Protein AF-A0A7W7NUN7-F1 (afdb_monomer)

Sequence (178 aa):
MAAALAALIATLLLGGVGPALSGPASLLSWELFGLAITGGTGFLAWHLAQLTALPPGAPARAALPATLVPLVLLPQVGAAALLVPAALGFALLPRERFAAPLALIGTLAALGAGPIPHLIAGVTMLGAAWLCRARCPAANDNPSLERSPGFRPRFWPMSASLRYARGIPRDSGSEFGE

Organism: NCBI:txid1268553

Radius of gyration: 23.39 Å; Cα contacts (8 Å, |Δi|>4): 207; chains: 1; bounding box: 62×62×65 Å

Secondary structure (DSSP, 8-state):
-HHHHHHHHHHHHHHTSSSBPPPGGGTS-HHHHHHHHHHHHHHHHHHHHHHHHS----HHHHHHHHHHHHHHHSTT-BGGGGHHHHHHHHHHTTT-TTHHHHHHHHHHHTTS-SHHHHHHHHHHHHHHHHHHSPPPPP------SSS-TT---SS----S----S-------------

Structure (mmCIF, N/CA/C/O backbone):
data_AF-A0A7W7NUN7-F1
#
_entry.id   AF-A0A7W7NUN7-F1
#
loop_
_atom_site.group_PDB
_atom_site.id
_atom_site.type_symbol
_atom_site.label_atom_id
_atom_site.label_alt_id
_atom_site.label_comp_id
_atom_site.label_asym_id
_atom_site.label_entity_id
_atom_site.label_seq_id
_atom_site.pdbx_PDB_ins_code
_atom_site.Cartn_x
_atom_site.Cartn_y
_atom_site.Cartn_z
_atom_site.occupancy
_atom_site.B_iso_or_equiv
_atom_site.auth_seq_id
_atom_site.auth_comp_id
_atom_site.auth_asym_id
_atom_site.auth_atom_id
_atom_site.pdbx_PDB_model_num
ATOM 1 N N . MET A 1 1 ? -8.499 -7.620 10.260 1.00 84.25 1 MET A N 1
ATOM 2 C CA . MET A 1 1 ? -7.704 -8.640 9.540 1.00 84.25 1 MET A CA 1
ATOM 3 C C . MET A 1 1 ? -8.294 -9.020 8.176 1.00 84.25 1 MET A C 1
ATOM 5 O O . MET A 1 1 ? -7.630 -8.786 7.177 1.00 84.25 1 MET A O 1
ATOM 9 N N . ALA A 1 2 ? -9.536 -9.522 8.097 1.00 88.31 2 ALA A N 1
ATOM 10 C CA . ALA A 1 2 ? -10.137 -10.010 6.841 1.00 88.31 2 ALA A CA 1
ATOM 11 C C . ALA A 1 2 ? -10.059 -9.023 5.656 1.00 88.31 2 ALA A C 1
ATOM 13 O O . ALA A 1 2 ? -9.636 -9.410 4.574 1.00 88.31 2 ALA A O 1
ATOM 14 N N . ALA A 1 3 ? -10.373 -7.739 5.871 1.00 88.25 3 ALA A N 1
ATOM 15 C CA . ALA A 1 3 ? -10.283 -6.719 4.819 1.00 88.25 3 ALA A CA 1
ATOM 16 C C . ALA A 1 3 ? -8.854 -6.527 4.273 1.00 88.25 3 ALA A C 1
ATOM 18 O O . ALA A 1 3 ? -8.680 -6.317 3.079 1.00 88.25 3 ALA A O 1
ATOM 19 N N . ALA A 1 4 ? -7.832 -6.630 5.129 1.00 88.38 4 ALA A N 1
ATOM 20 C CA . ALA A 1 4 ? -6.435 -6.504 4.716 1.00 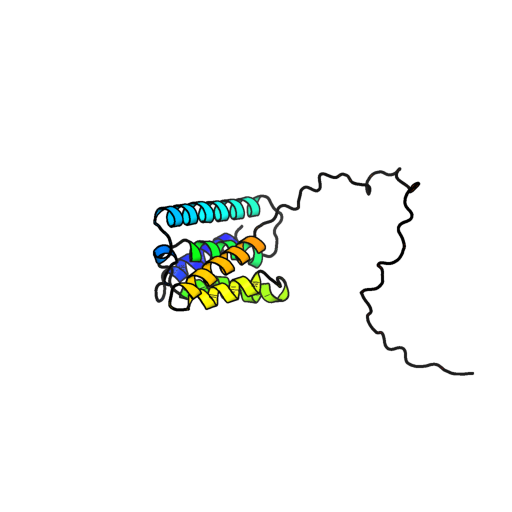88.38 4 ALA A CA 1
ATOM 21 C C . ALA A 1 4 ? -5.973 -7.707 3.891 1.00 88.38 4 ALA A C 1
ATOM 23 O O . ALA A 1 4 ? -5.330 -7.529 2.863 1.00 88.38 4 ALA A O 1
ATOM 24 N N . LEU A 1 5 ? -6.368 -8.917 4.295 1.00 91.12 5 LEU A N 1
ATOM 25 C CA . LEU A 1 5 ? -6.096 -10.132 3.529 1.00 91.12 5 LEU A CA 1
ATOM 26 C C . LEU A 1 5 ? -6.827 -10.129 2.185 1.00 91.12 5 LEU A C 1
ATOM 28 O O . LEU A 1 5 ? -6.214 -10.403 1.161 1.00 91.12 5 LEU A O 1
ATOM 32 N N . ALA A 1 6 ? -8.112 -9.767 2.173 1.00 92.62 6 ALA A N 1
ATOM 33 C CA . ALA A 1 6 ? -8.894 -9.676 0.945 1.00 92.62 6 ALA A CA 1
ATOM 34 C C . ALA A 1 6 ? -8.276 -8.674 -0.038 1.00 92.62 6 ALA A C 1
ATOM 36 O O . ALA A 1 6 ? -8.157 -8.965 -1.225 1.00 92.62 6 ALA A O 1
ATOM 37 N N . ALA A 1 7 ? -7.830 -7.519 0.458 1.00 91.75 7 ALA A N 1
ATOM 38 C CA . ALA A 1 7 ? -7.206 -6.504 -0.375 1.00 91.75 7 ALA A CA 1
ATOM 39 C C . ALA A 1 7 ? -5.813 -6.928 -0.875 1.00 91.75 7 ALA A C 1
ATOM 41 O O . ALA A 1 7 ? -5.499 -6.695 -2.041 1.00 91.75 7 ALA A O 1
ATOM 42 N N . LEU A 1 8 ? -5.012 -7.607 -0.045 1.00 91.12 8 LEU A N 1
ATOM 43 C CA . LEU A 1 8 ? -3.742 -8.211 -0.461 1.00 91.12 8 LEU A CA 1
ATOM 44 C C . LEU A 1 8 ? -3.963 -9.225 -1.591 1.00 91.12 8 LEU A C 1
ATOM 46 O O . LEU A 1 8 ? -3.340 -9.114 -2.642 1.00 91.12 8 LEU A O 1
ATOM 50 N N . ILE A 1 9 ? -4.891 -10.167 -1.403 1.00 92.88 9 ILE A N 1
ATOM 51 C CA . ILE A 1 9 ? -5.228 -11.188 -2.405 1.00 92.88 9 ILE A CA 1
ATOM 52 C C . ILE A 1 9 ? -5.713 -10.526 -3.696 1.00 92.88 9 ILE A C 1
ATOM 54 O O . ILE A 1 9 ? -5.212 -10.852 -4.766 1.00 92.88 9 ILE A O 1
ATOM 58 N N . ALA A 1 10 ? -6.633 -9.562 -3.610 1.00 93.50 10 ALA A N 1
ATOM 59 C CA . ALA A 1 10 ? -7.130 -8.841 -4.779 1.00 93.50 10 ALA A CA 1
ATOM 60 C C . ALA A 1 10 ? -6.001 -8.119 -5.530 1.00 93.50 10 ALA A C 1
ATOM 62 O O . ALA A 1 10 ? -5.952 -8.175 -6.756 1.00 93.50 10 ALA A O 1
ATOM 63 N N . THR A 1 11 ? -5.074 -7.490 -4.803 1.00 92.31 11 THR A N 1
ATOM 64 C CA . THR A 1 11 ? -3.920 -6.794 -5.393 1.00 92.31 11 THR A CA 1
ATOM 65 C C . THR A 1 11 ? -2.994 -7.774 -6.110 1.00 92.31 11 THR A C 1
ATOM 67 O O . THR A 1 11 ? -2.562 -7.492 -7.221 1.00 92.31 11 THR A O 1
ATOM 70 N N . LEU A 1 12 ? -2.725 -8.944 -5.520 1.00 91.00 12 LEU A N 1
ATOM 71 C CA . LEU A 1 12 ? -1.884 -9.976 -6.134 1.00 91.00 12 LEU A CA 1
ATOM 72 C C . LEU A 1 12 ? -2.549 -10.616 -7.360 1.00 91.00 12 LEU A C 1
ATOM 74 O O . LEU A 1 12 ? -1.892 -10.790 -8.382 1.00 91.00 12 LEU A O 1
ATOM 78 N N . LEU A 1 13 ? -3.850 -10.917 -7.286 1.00 93.44 13 LEU A N 1
ATOM 79 C CA . LEU A 1 13 ? -4.609 -11.481 -8.406 1.00 93.44 13 LEU A CA 1
ATOM 80 C C . LEU A 1 13 ? -4.674 -10.508 -9.588 1.00 93.44 13 LEU A C 1
ATOM 82 O O . LEU A 1 13 ? -4.391 -10.892 -10.719 1.00 93.44 13 LEU A O 1
ATOM 86 N N . LEU A 1 14 ? -4.992 -9.236 -9.327 1.00 91.81 14 LEU A N 1
ATOM 87 C CA . LEU A 1 14 ? -4.975 -8.192 -10.356 1.00 91.81 14 LEU A CA 1
ATOM 88 C C . LEU A 1 14 ? -3.555 -7.889 -10.844 1.00 91.81 14 LEU A C 1
ATOM 90 O O . LEU A 1 14 ? -3.373 -7.511 -11.995 1.00 91.81 14 LEU A O 1
ATOM 94 N N . GLY A 1 15 ? -2.548 -8.106 -10.001 1.00 88.81 15 GLY A N 1
ATOM 95 C CA . GLY A 1 15 ? -1.136 -7.992 -10.351 1.00 88.81 15 GLY A CA 1
ATOM 96 C C . GLY A 1 15 ? -0.673 -8.962 -11.430 1.00 88.81 15 GLY A C 1
ATOM 97 O O . GLY A 1 15 ? 0.323 -8.684 -12.087 1.00 88.81 15 GLY A O 1
ATOM 98 N N . GLY A 1 16 ? -1.403 -10.053 -11.665 1.00 88.94 16 GLY A N 1
ATOM 99 C CA . GLY A 1 16 ? -1.156 -10.946 -12.798 1.00 88.94 16 GLY A CA 1
ATOM 100 C C . GLY A 1 16 ? -1.674 -10.417 -14.141 1.00 88.94 16 GLY A C 1
ATOM 101 O O . GLY A 1 16 ? -1.498 -11.087 -15.155 1.00 88.94 16 GLY A O 1
ATOM 102 N N . VAL A 1 17 ? -2.338 -9.254 -14.168 1.00 88.12 17 VAL A N 1
ATOM 103 C CA . VAL A 1 17 ? -3.048 -8.737 -15.345 1.00 88.12 17 VAL A CA 1
ATOM 104 C C . VAL A 1 17 ? -2.524 -7.362 -15.762 1.00 88.12 17 VAL A C 1
ATOM 106 O O . VAL A 1 17 ? -2.356 -6.447 -14.952 1.00 88.12 17 VAL A O 1
ATOM 109 N N . GLY A 1 18 ? -2.353 -7.188 -17.073 1.00 84.06 18 GLY A N 1
ATOM 110 C CA . GLY A 1 18 ? -1.947 -5.925 -17.685 1.00 84.06 18 GLY A CA 1
ATOM 111 C C . GLY A 1 18 ? -0.429 -5.760 -17.802 1.00 84.06 18 GLY A C 1
ATOM 112 O O . GLY A 1 18 ? 0.326 -6.684 -17.501 1.00 84.06 18 GLY A O 1
ATOM 113 N N . PRO A 1 19 ? 0.035 -4.593 -18.281 1.00 85.12 19 PRO A N 1
ATOM 114 C CA . PRO A 1 19 ? 1.458 -4.332 -18.441 1.00 85.12 19 PRO A CA 1
ATOM 115 C C . PRO A 1 19 ? 2.143 -4.290 -17.075 1.00 85.12 19 PRO A C 1
ATOM 117 O O . PRO A 1 19 ? 1.612 -3.702 -16.128 1.00 85.12 19 PRO A O 1
ATOM 120 N N . ALA A 1 20 ? 3.322 -4.903 -16.986 1.00 84.81 20 ALA A N 1
ATOM 121 C CA . ALA A 1 20 ? 4.144 -4.854 -15.786 1.00 84.81 20 ALA A CA 1
ATOM 122 C C . ALA A 1 20 ? 4.519 -3.401 -15.471 1.00 84.81 20 ALA A C 1
ATOM 124 O O . ALA A 1 20 ? 5.028 -2.679 -16.331 1.00 84.81 20 ALA A O 1
ATOM 125 N N . LEU A 1 21 ? 4.282 -2.981 -14.232 1.00 80.88 21 LEU A N 1
ATOM 126 C CA . LEU A 1 21 ? 4.788 -1.712 -13.734 1.00 80.88 21 LEU A CA 1
ATOM 127 C C . LEU A 1 21 ? 6.309 -1.814 -13.617 1.00 80.88 21 LEU A C 1
ATOM 129 O O . LEU A 1 21 ? 6.839 -2.782 -13.058 1.00 80.88 21 LEU A O 1
ATOM 133 N N . SER A 1 22 ? 7.024 -0.815 -14.130 1.00 71.31 22 SER A N 1
ATOM 134 C CA . SER A 1 22 ? 8.460 -0.710 -13.888 1.00 71.31 22 SER A CA 1
ATOM 135 C C . SER A 1 22 ? 8.687 -0.492 -12.391 1.00 71.31 22 SER A C 1
ATOM 137 O O . SER A 1 22 ? 8.221 0.477 -11.796 1.00 71.31 22 SER A O 1
ATOM 139 N N . GLY A 1 23 ? 9.347 -1.460 -11.758 1.00 66.19 23 GLY A N 1
ATOM 140 C CA . GLY A 1 23 ? 9.590 -1.445 -10.321 1.00 66.19 23 GLY A CA 1
ATOM 141 C C . GLY A 1 23 ? 10.811 -0.599 -9.947 1.00 66.19 23 GLY A C 1
ATOM 142 O O . GLY A 1 23 ? 11.721 -0.431 -10.760 1.00 66.19 23 GLY A O 1
ATOM 143 N N . PRO A 1 24 ? 10.915 -0.150 -8.684 1.00 62.62 24 PRO A N 1
ATOM 144 C CA . PRO A 1 24 ? 12.099 0.547 -8.178 1.00 62.62 24 PRO A CA 1
ATOM 145 C C . PRO A 1 24 ? 13.347 -0.352 -8.113 1.00 62.62 24 PRO A C 1
ATOM 147 O O . PRO A 1 24 ? 14.431 0.134 -7.807 1.00 62.62 24 PRO A O 1
ATOM 150 N N . ALA A 1 25 ? 13.222 -1.649 -8.420 1.00 64.38 25 ALA A N 1
ATOM 151 C CA . ALA A 1 25 ? 14.331 -2.599 -8.481 1.00 64.38 25 ALA A CA 1
ATOM 152 C C . ALA A 1 25 ? 15.458 -2.148 -9.427 1.00 64.38 25 ALA A C 1
ATOM 154 O O . ALA A 1 25 ? 16.617 -2.425 -9.154 1.00 64.38 25 ALA A O 1
ATOM 155 N N . SER A 1 26 ? 15.147 -1.408 -10.499 1.00 64.50 26 SER A N 1
ATOM 156 C CA . SER A 1 26 ? 16.173 -0.849 -11.391 1.00 64.50 26 SER A CA 1
ATOM 157 C C . SER A 1 26 ? 16.872 0.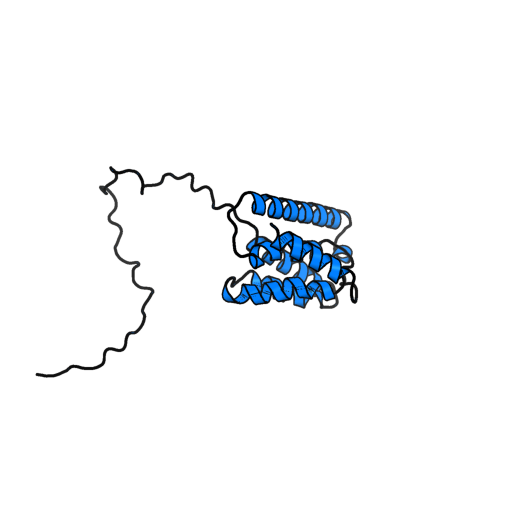398 -10.829 1.00 64.50 26 SER A C 1
ATOM 159 O O . SER A 1 26 ? 17.824 0.881 -11.433 1.00 64.50 26 SER A O 1
ATOM 161 N N . LEU A 1 27 ? 16.377 0.956 -9.719 1.00 69.94 27 LEU A N 1
ATOM 162 C CA . LEU A 1 27 ? 16.890 2.175 -9.080 1.00 69.94 27 LEU A CA 1
ATOM 163 C C . LEU A 1 27 ? 17.741 1.881 -7.842 1.00 69.94 27 LEU A C 1
ATOM 165 O O . LEU A 1 27 ? 18.473 2.754 -7.382 1.00 69.94 27 LEU A O 1
ATOM 169 N N . LEU A 1 28 ? 17.618 0.680 -7.279 1.00 78.12 28 LEU A N 1
ATOM 170 C CA . LEU A 1 28 ? 18.292 0.278 -6.052 1.00 78.12 28 LEU A CA 1
ATOM 171 C C . LEU A 1 28 ? 19.423 -0.698 -6.369 1.00 78.12 28 LEU A C 1
ATOM 173 O O . LEU A 1 28 ? 19.292 -1.561 -7.235 1.00 78.12 28 LEU A O 1
ATOM 177 N N . SER A 1 29 ? 20.526 -0.598 -5.624 1.00 84.56 29 SER A N 1
ATOM 178 C CA . SER A 1 29 ? 21.502 -1.687 -5.589 1.00 84.56 29 SER A CA 1
ATOM 179 C C . SER A 1 29 ? 20.836 -2.954 -5.044 1.00 84.56 29 SER A C 1
ATOM 181 O O . SER A 1 29 ? 19.848 -2.883 -4.308 1.00 84.56 29 SER A O 1
ATOM 183 N N . TRP A 1 30 ? 21.391 -4.122 -5.369 1.00 82.38 30 TRP A N 1
ATOM 184 C CA . TRP A 1 30 ? 20.856 -5.405 -4.902 1.00 82.38 30 TRP A CA 1
ATOM 185 C C . TRP A 1 30 ? 20.694 -5.462 -3.373 1.00 82.38 30 TRP A C 1
ATOM 187 O O . TRP A 1 30 ? 19.686 -5.948 -2.864 1.00 82.38 30 TRP A O 1
ATOM 197 N N . GLU A 1 31 ? 21.648 -4.889 -2.640 1.00 87.06 31 GLU A N 1
ATOM 198 C CA . GLU A 1 31 ? 21.620 -4.800 -1.177 1.00 87.06 31 GLU A CA 1
ATOM 199 C C . GLU A 1 31 ? 20.468 -3.923 -0.671 1.00 87.06 31 GLU A C 1
ATOM 201 O O . GLU A 1 31 ? 19.708 -4.333 0.208 1.00 87.06 31 GLU A O 1
ATOM 206 N N . LEU A 1 32 ? 20.295 -2.732 -1.256 1.00 84.00 32 LEU A N 1
ATOM 207 C CA . LEU A 1 32 ? 19.213 -1.817 -0.890 1.00 84.00 32 LEU A CA 1
ATOM 208 C C . LEU A 1 32 ? 17.844 -2.393 -1.254 1.00 84.00 32 LEU A C 1
ATOM 210 O O . LEU A 1 32 ? 16.881 -2.207 -0.513 1.00 84.00 32 LEU A O 1
ATOM 214 N N . PHE A 1 33 ? 17.761 -3.127 -2.362 1.00 83.62 33 PHE A N 1
ATOM 215 C CA . PHE A 1 33 ? 16.558 -3.845 -2.757 1.00 83.62 33 PHE A CA 1
ATOM 216 C C . PHE A 1 33 ? 16.214 -4.960 -1.759 1.00 83.62 33 PHE A C 1
ATOM 218 O O . PHE A 1 33 ? 15.074 -5.042 -1.302 1.00 83.62 33 PHE A O 1
ATOM 225 N N . GLY A 1 34 ? 17.198 -5.762 -1.339 1.00 84.62 34 GLY A N 1
ATOM 226 C CA . GLY A 1 34 ? 17.012 -6.781 -0.302 1.00 84.62 34 GLY A CA 1
ATOM 227 C C . GLY A 1 34 ? 16.568 -6.189 1.040 1.00 84.62 34 GLY A C 1
ATOM 228 O O . GLY A 1 34 ? 15.662 -6.719 1.692 1.00 84.62 34 GLY A O 1
ATOM 229 N N . LEU A 1 35 ? 17.137 -5.044 1.425 1.00 87.31 35 LEU A N 1
ATOM 230 C CA . LEU A 1 35 ? 16.749 -4.318 2.635 1.00 87.31 35 LEU A CA 1
ATOM 231 C C . LEU A 1 35 ? 15.328 -3.751 2.522 1.00 87.31 35 LEU A C 1
ATOM 233 O O . LEU A 1 35 ? 14.552 -3.865 3.471 1.00 87.31 35 LEU A O 1
ATOM 237 N N . ALA A 1 36 ? 14.952 -3.217 1.358 1.00 86.00 36 ALA A N 1
ATOM 238 C CA . ALA A 1 36 ? 13.598 -2.744 1.091 1.00 86.00 36 ALA A CA 1
ATOM 239 C C . ALA A 1 36 ? 12.569 -3.883 1.177 1.00 86.00 36 ALA A C 1
ATOM 241 O O . ALA A 1 36 ? 11.549 -3.727 1.850 1.00 86.00 36 ALA A O 1
ATOM 242 N N . ILE A 1 37 ? 12.852 -5.048 0.579 1.00 87.44 37 ILE A N 1
ATOM 243 C CA . ILE A 1 37 ? 11.996 -6.243 0.677 1.00 87.44 37 ILE A CA 1
ATOM 244 C C . ILE A 1 37 ? 11.855 -6.690 2.129 1.00 87.44 37 ILE A C 1
ATOM 246 O O . ILE A 1 37 ? 10.738 -6.899 2.607 1.00 87.44 37 ILE A O 1
ATOM 250 N N . THR A 1 38 ? 12.965 -6.815 2.852 1.00 89.50 38 THR A N 1
ATOM 251 C CA . THR A 1 38 ? 12.945 -7.300 4.239 1.00 89.50 38 THR A CA 1
ATOM 252 C C . THR A 1 38 ? 12.204 -6.321 5.150 1.00 89.50 38 THR A C 1
ATOM 254 O O . THR A 1 38 ? 11.333 -6.717 5.923 1.00 89.50 38 THR A O 1
ATOM 257 N N . GLY A 1 39 ? 12.478 -5.022 5.013 1.00 88.56 39 GLY A N 1
ATOM 258 C CA . GLY A 1 39 ? 11.804 -3.974 5.774 1.00 88.56 39 GLY A CA 1
ATOM 259 C C . GLY A 1 39 ? 10.312 -3.882 5.457 1.00 88.56 39 GLY A C 1
ATOM 260 O O . GLY A 1 39 ? 9.491 -3.770 6.364 1.00 88.56 39 GLY A O 1
ATOM 261 N N . GLY A 1 40 ? 9.936 -3.980 4.182 1.00 88.19 40 GLY A N 1
ATOM 262 C CA . GLY A 1 40 ? 8.542 -3.905 3.765 1.00 88.19 40 GLY A CA 1
ATOM 263 C C . GLY A 1 40 ? 7.724 -5.142 4.145 1.00 88.19 40 GLY A C 1
ATOM 264 O O . GLY A 1 40 ? 6.600 -5.005 4.628 1.00 88.19 40 GLY A O 1
ATOM 265 N N . THR A 1 41 ? 8.284 -6.345 4.004 1.00 89.44 41 THR A N 1
ATOM 266 C CA . THR A 1 41 ? 7.630 -7.582 4.469 1.00 89.44 41 THR A CA 1
ATOM 267 C C . THR A 1 41 ? 7.507 -7.605 5.991 1.00 89.44 41 THR A C 1
ATOM 269 O O . THR A 1 41 ? 6.437 -7.930 6.504 1.00 89.44 41 THR A O 1
ATOM 272 N N . GLY A 1 42 ? 8.539 -7.159 6.717 1.00 91.69 42 GLY A N 1
ATOM 273 C CA . GLY A 1 42 ? 8.490 -6.964 8.166 1.00 91.69 42 GLY A CA 1
ATOM 274 C C . GLY A 1 42 ? 7.417 -5.958 8.590 1.00 91.69 42 GLY A C 1
ATOM 275 O O . GLY A 1 42 ? 6.629 -6.237 9.493 1.00 91.69 42 GLY A O 1
ATOM 276 N N . PHE A 1 43 ? 7.316 -4.819 7.899 1.00 90.56 43 PHE A N 1
ATOM 277 C CA . PHE A 1 43 ? 6.266 -3.826 8.139 1.00 90.56 43 PHE A CA 1
ATOM 278 C C . PHE A 1 43 ? 4.864 -4.393 7.883 1.00 90.56 43 PHE A C 1
ATOM 280 O O . PHE A 1 43 ? 3.955 -4.168 8.684 1.00 90.56 43 PHE A O 1
ATOM 287 N N . LEU A 1 44 ? 4.680 -5.155 6.801 1.00 89.69 44 LEU A N 1
ATOM 288 C CA . LEU A 1 44 ? 3.403 -5.790 6.486 1.00 89.69 44 LEU A CA 1
ATOM 289 C C . LEU A 1 44 ? 3.021 -6.837 7.540 1.00 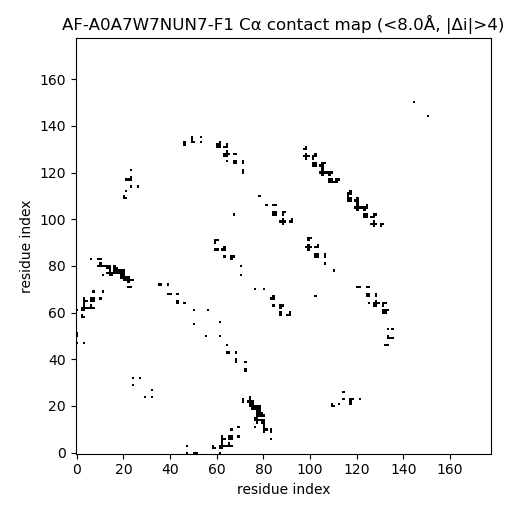89.69 44 LEU A C 1
ATOM 291 O O . LEU A 1 44 ? 1.885 -6.835 8.013 1.00 89.69 44 LEU A O 1
ATOM 295 N N . ALA A 1 45 ? 3.964 -7.688 7.946 1.00 90.44 45 ALA A N 1
ATOM 296 C CA . ALA A 1 45 ? 3.758 -8.681 8.995 1.00 90.44 45 ALA A CA 1
ATOM 297 C C . ALA A 1 45 ? 3.387 -8.018 10.329 1.00 90.44 45 ALA A C 1
ATOM 299 O O . ALA A 1 45 ? 2.403 -8.407 10.959 1.00 90.44 45 ALA A O 1
ATOM 300 N N . TRP A 1 46 ? 4.112 -6.966 10.720 1.00 90.75 46 TRP A N 1
ATOM 301 C CA . TRP A 1 46 ? 3.799 -6.172 11.906 1.00 90.75 46 TRP A CA 1
ATOM 302 C C . TRP A 1 46 ? 2.397 -5.554 11.824 1.00 90.75 46 TRP A C 1
ATOM 304 O O . TRP A 1 46 ? 1.616 -5.686 12.763 1.00 90.75 46 TRP A O 1
ATOM 314 N N . HIS A 1 47 ? 2.029 -4.940 10.695 1.00 90.56 47 HIS A N 1
ATOM 315 C CA . HIS A 1 47 ? 0.693 -4.362 10.502 1.00 90.56 47 HIS A CA 1
ATOM 316 C C . HIS A 1 47 ? -0.414 -5.416 10.633 1.00 90.56 47 HIS A C 1
ATOM 318 O O . HIS A 1 47 ? -1.410 -5.184 11.318 1.00 90.56 47 HIS A O 1
ATOM 324 N N . LEU A 1 48 ? -0.237 -6.592 10.027 1.00 88.69 48 LEU A N 1
ATOM 325 C CA . LEU A 1 48 ? -1.199 -7.691 10.122 1.00 88.69 48 LEU A CA 1
ATOM 326 C C . LEU A 1 48 ? -1.314 -8.242 11.551 1.00 88.69 48 LEU A C 1
ATOM 328 O O . LEU A 1 48 ? -2.431 -8.463 12.020 1.00 88.69 48 LEU A O 1
ATOM 332 N N . ALA A 1 49 ? -0.195 -8.395 12.264 1.00 87.69 49 ALA A N 1
ATOM 333 C CA . ALA A 1 49 ? -0.199 -8.793 13.669 1.00 87.69 49 ALA A CA 1
ATOM 334 C C . ALA A 1 49 ? -0.951 -7.767 14.532 1.00 87.69 49 ALA A C 1
ATOM 336 O O . ALA A 1 49 ? -1.821 -8.129 15.322 1.00 87.69 49 ALA A O 1
ATOM 337 N N . GLN A 1 50 ? -0.731 -6.473 14.309 1.00 86.62 50 GLN A N 1
ATOM 338 C CA . GLN A 1 50 ? -1.425 -5.415 15.046 1.00 86.62 50 GLN A CA 1
ATOM 339 C C . GLN A 1 50 ? -2.936 -5.406 14.789 1.00 86.62 50 GLN A C 1
ATOM 341 O O . GLN A 1 50 ? -3.719 -5.150 15.701 1.00 86.62 50 GLN A O 1
ATOM 346 N N . LEU A 1 51 ? -3.379 -5.760 13.579 1.00 86.44 51 LEU A N 1
ATOM 347 C CA . LEU A 1 51 ? -4.804 -5.921 13.272 1.00 86.44 51 LEU A CA 1
ATOM 348 C C . LEU A 1 51 ? -5.477 -7.090 14.009 1.00 86.44 51 LEU A C 1
ATOM 350 O O . LEU A 1 51 ? -6.706 -7.170 13.966 1.00 86.44 51 LEU A O 1
ATOM 354 N N . THR A 1 52 ? -4.713 -7.999 14.625 1.00 84.69 52 THR A N 1
ATOM 355 C CA . THR A 1 52 ? -5.254 -9.050 15.507 1.00 84.69 52 THR A CA 1
ATOM 356 C C . THR A 1 52 ? -5.321 -8.628 16.970 1.00 84.69 52 THR A C 1
ATOM 358 O O . THR A 1 52 ? -6.190 -9.104 17.692 1.00 84.69 52 THR A O 1
ATOM 361 N N . ALA A 1 53 ? -4.448 -7.712 17.396 1.00 82.69 53 ALA A N 1
ATOM 362 C CA . ALA A 1 53 ? -4.372 -7.249 18.779 1.00 82.69 53 ALA A CA 1
ATOM 363 C C . ALA A 1 53 ? -5.283 -6.042 19.069 1.00 82.69 53 ALA A C 1
ATOM 365 O O . ALA A 1 53 ? -5.620 -5.779 20.221 1.00 82.69 53 ALA A O 1
ATOM 366 N N . LEU A 1 54 ? -5.666 -5.286 18.036 1.00 79.06 54 LEU A N 1
ATOM 367 C CA . LEU A 1 54 ? -6.387 -4.021 18.175 1.00 79.06 54 LEU A CA 1
ATOM 368 C C . LEU A 1 54 ? -7.877 -4.143 17.839 1.00 79.06 54 LEU A C 1
ATOM 370 O O . LEU A 1 54 ? -8.259 -4.957 16.993 1.00 79.06 54 LEU A O 1
ATOM 374 N N . PRO A 1 55 ? -8.732 -3.295 18.447 1.00 74.00 55 PRO A N 1
ATOM 375 C CA . PRO A 1 55 ? -10.145 -3.250 18.104 1.00 74.00 55 PRO A CA 1
ATOM 376 C C . PRO A 1 55 ? -10.341 -2.895 16.620 1.00 74.00 55 PRO A C 1
ATOM 378 O O . PRO A 1 55 ? -9.552 -2.133 16.045 1.00 74.00 55 PRO A O 1
ATOM 381 N N . PRO A 1 56 ? -11.395 -3.429 15.978 1.00 70.75 56 PRO A N 1
ATOM 382 C CA . PRO A 1 56 ? -11.626 -3.234 14.555 1.00 70.75 56 PRO A CA 1
ATOM 383 C C . PRO A 1 56 ? -11.879 -1.755 14.234 1.00 70.75 56 PRO A C 1
ATOM 385 O O . PRO A 1 56 ? -12.874 -1.166 14.651 1.00 70.75 56 PRO A O 1
ATOM 388 N N . GLY A 1 57 ? -10.961 -1.157 13.471 1.00 76.44 57 GLY A N 1
ATOM 389 C CA . GLY A 1 57 ? -11.128 0.164 12.866 1.00 76.44 57 GLY A CA 1
ATOM 390 C C . 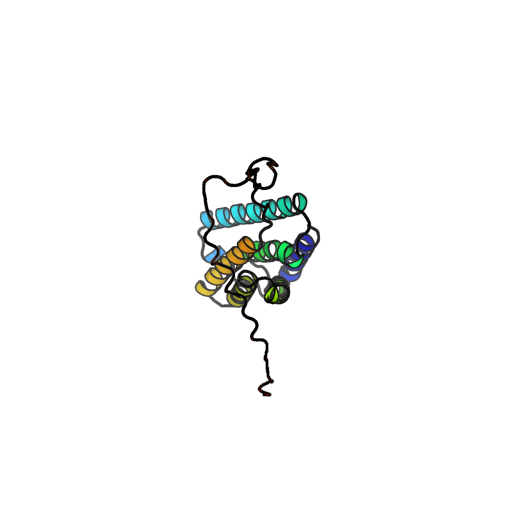GLY A 1 57 ? -11.808 0.103 11.494 1.00 76.44 57 GLY A C 1
ATOM 391 O O . GLY A 1 57 ? -12.268 -0.947 11.046 1.00 76.44 57 GLY A O 1
ATOM 392 N N . ALA A 1 58 ? -11.831 1.236 10.786 1.00 83.50 58 ALA A N 1
ATOM 393 C CA . ALA A 1 58 ? -12.390 1.301 9.437 1.00 83.50 58 ALA A CA 1
ATOM 394 C C . ALA A 1 58 ? -11.690 0.293 8.492 1.00 83.50 58 ALA A C 1
ATOM 396 O O . ALA A 1 58 ? -10.458 0.325 8.373 1.00 83.50 58 ALA A O 1
ATOM 397 N N . PRO A 1 59 ? -12.441 -0.566 7.776 1.00 85.25 59 PRO A N 1
ATOM 398 C CA . PRO A 1 59 ? -11.867 -1.672 7.008 1.00 85.25 59 PRO A CA 1
ATOM 399 C C . PRO A 1 59 ? -10.948 -1.186 5.885 1.00 85.25 59 PRO A C 1
ATOM 401 O O . PRO A 1 59 ? -9.885 -1.763 5.672 1.00 85.25 59 PRO A O 1
ATOM 404 N N . ALA A 1 60 ? -11.303 -0.077 5.228 1.00 83.81 60 ALA A N 1
ATOM 405 C CA . ALA A 1 60 ? -10.493 0.511 4.165 1.00 83.81 60 ALA A CA 1
ATOM 406 C C . ALA A 1 60 ? -9.115 0.980 4.665 1.00 83.81 60 ALA A C 1
ATOM 408 O O . ALA A 1 60 ? -8.111 0.789 3.983 1.00 83.81 60 ALA A O 1
ATOM 409 N N . ARG A 1 61 ? -9.039 1.520 5.890 1.00 86.38 61 ARG A N 1
ATOM 410 C CA . ARG A 1 61 ? -7.775 1.963 6.496 1.00 86.38 61 ARG A CA 1
ATOM 411 C C . ARG A 1 61 ? -6.877 0.778 6.846 1.00 86.38 61 ARG A C 1
ATOM 413 O O . ARG A 1 61 ? -5.676 0.836 6.617 1.00 86.38 61 ARG A O 1
ATOM 420 N N . ALA A 1 62 ? -7.463 -0.308 7.350 1.00 87.75 62 ALA A N 1
ATOM 421 C CA . ALA A 1 62 ? -6.737 -1.547 7.621 1.00 87.75 62 ALA A CA 1
ATOM 422 C C . ALA A 1 62 ? -6.226 -2.223 6.335 1.00 87.75 62 ALA A C 1
ATOM 424 O O . ALA A 1 62 ? -5.166 -2.848 6.357 1.00 87.75 62 ALA A O 1
ATOM 425 N N . ALA A 1 63 ? -6.972 -2.093 5.235 1.00 90.69 63 ALA A N 1
ATOM 426 C CA . ALA A 1 63 ? -6.658 -2.706 3.951 1.00 90.69 63 ALA A CA 1
ATOM 427 C C . ALA A 1 63 ? -5.556 -1.984 3.166 1.00 90.69 63 ALA A C 1
ATOM 429 O O . ALA A 1 63 ? -4.748 -2.637 2.514 1.00 90.69 63 ALA A O 1
ATOM 430 N N . LEU A 1 64 ? -5.485 -0.657 3.263 1.00 91.19 64 LEU A N 1
ATOM 431 C CA . LEU A 1 64 ? -4.616 0.164 2.419 1.00 91.19 64 LEU A CA 1
ATOM 432 C C . LEU A 1 64 ? -3.108 -0.163 2.534 1.00 91.19 64 LEU A C 1
ATOM 434 O O . LEU A 1 64 ? -2.450 -0.273 1.500 1.00 91.19 64 LEU A O 1
ATOM 438 N N . PRO A 1 65 ? -2.523 -0.408 3.725 1.00 90.56 65 PRO A N 1
ATOM 439 C CA . PRO A 1 65 ? -1.128 -0.850 3.807 1.00 90.56 65 PRO A CA 1
ATOM 440 C C . PRO A 1 65 ? -0.892 -2.204 3.122 1.00 90.56 65 PRO A C 1
ATOM 442 O O . PRO A 1 65 ? 0.145 -2.400 2.493 1.00 90.56 65 PRO A O 1
ATOM 445 N N . ALA A 1 66 ? -1.869 -3.113 3.190 1.00 91.88 66 ALA A N 1
ATOM 446 C CA . ALA A 1 66 ? -1.768 -4.445 2.601 1.00 91.88 66 ALA A CA 1
ATOM 447 C C . ALA A 1 66 ? -1.851 -4.443 1.067 1.00 91.88 66 ALA A C 1
ATOM 449 O O . ALA A 1 66 ? -1.396 -5.395 0.443 1.00 91.88 66 ALA A O 1
ATOM 450 N N . THR A 1 67 ? -2.376 -3.377 0.456 1.00 92.56 67 THR A N 1
ATOM 451 C CA . THR A 1 67 ? -2.365 -3.197 -1.004 1.00 92.56 67 THR A CA 1
ATOM 452 C C . THR A 1 67 ? -1.135 -2.439 -1.483 1.00 92.56 67 THR A C 1
ATOM 454 O O . THR A 1 67 ? -0.569 -2.770 -2.517 1.00 92.56 67 THR A O 1
ATOM 457 N N . LEU A 1 68 ? -0.699 -1.416 -0.740 1.00 91.19 68 L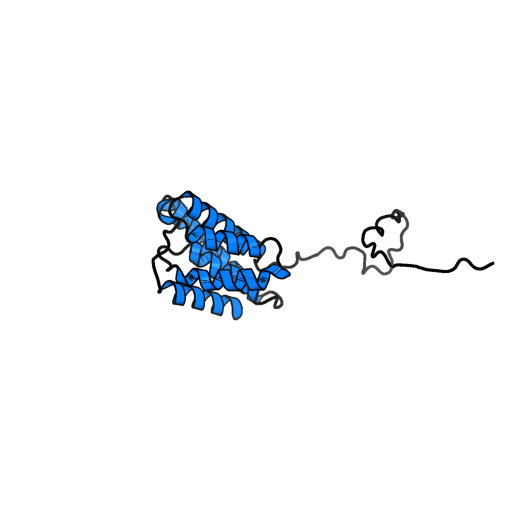EU A N 1
ATOM 458 C CA . LEU A 1 68 ? 0.389 -0.532 -1.168 1.00 91.19 68 LEU A CA 1
ATOM 459 C C . LEU A 1 68 ? 1.777 -1.147 -1.000 1.00 91.19 68 LEU A C 1
ATOM 461 O O . LEU A 1 68 ? 2.631 -0.963 -1.858 1.00 91.19 68 LEU A O 1
ATOM 465 N N . VAL A 1 69 ? 2.016 -1.879 0.089 1.00 90.44 69 VAL A N 1
ATOM 466 C CA . VAL A 1 69 ? 3.341 -2.452 0.360 1.00 90.44 69 VAL A CA 1
ATOM 467 C C . VAL A 1 69 ? 3.759 -3.456 -0.726 1.00 90.44 69 VAL A C 1
ATOM 469 O O . VAL A 1 69 ? 4.844 -3.287 -1.277 1.00 90.44 69 VAL A O 1
ATOM 472 N N . PRO A 1 70 ? 2.927 -4.438 -1.132 1.00 88.69 70 PRO A N 1
ATOM 473 C CA . PRO A 1 70 ? 3.290 -5.359 -2.210 1.00 88.69 70 PRO A CA 1
ATOM 474 C C . PRO A 1 70 ? 3.591 -4.659 -3.538 1.00 88.69 70 PRO A C 1
ATOM 476 O O . PRO A 1 70 ? 4.508 -5.080 -4.231 1.00 88.69 70 PRO A O 1
ATOM 479 N N . LEU A 1 71 ? 2.877 -3.576 -3.870 1.00 88.44 71 LEU A N 1
ATOM 480 C CA . LEU A 1 71 ? 3.108 -2.806 -5.100 1.00 88.44 71 LEU A CA 1
ATOM 481 C C . LEU A 1 71 ? 4.490 -2.153 -5.158 1.00 88.44 71 LEU A C 1
ATOM 483 O O . LEU A 1 71 ? 5.026 -1.952 -6.242 1.00 88.44 71 LEU A O 1
ATOM 487 N N . VAL A 1 72 ? 5.062 -1.820 -4.001 1.00 87.56 72 VAL A N 1
ATOM 488 C CA . VAL A 1 72 ? 6.406 -1.239 -3.913 1.00 87.56 72 VAL A CA 1
ATOM 489 C C . VAL A 1 72 ? 7.484 -2.325 -3.912 1.00 87.56 72 VAL A C 1
ATOM 491 O O . VAL A 1 72 ? 8.565 -2.114 -4.458 1.00 87.56 72 VAL A O 1
ATOM 494 N N . LEU A 1 73 ? 7.210 -3.476 -3.289 1.00 86.69 73 LEU A N 1
ATOM 495 C CA . LEU A 1 73 ? 8.212 -4.521 -3.058 1.00 86.69 73 LEU A CA 1
ATOM 496 C C . LEU A 1 73 ? 8.329 -5.539 -4.188 1.00 86.69 73 LEU A C 1
ATOM 498 O O . LEU A 1 73 ? 9.422 -6.044 -4.436 1.00 86.69 73 LEU A O 1
ATOM 502 N N . LEU A 1 74 ? 7.211 -5.897 -4.820 1.00 83.25 74 LEU A N 1
ATOM 503 C CA . LEU A 1 74 ? 7.191 -6.943 -5.831 1.00 83.25 74 LEU A CA 1
ATOM 504 C C . LEU A 1 74 ? 7.601 -6.348 -7.181 1.00 83.25 74 LEU A C 1
ATOM 506 O O . LEU A 1 74 ? 6.904 -5.477 -7.709 1.00 83.25 74 LEU A O 1
ATOM 510 N N . PRO A 1 75 ? 8.712 -6.810 -7.773 1.00 71.25 75 PRO A N 1
ATOM 511 C CA . PRO A 1 75 ? 9.012 -6.461 -9.147 1.00 71.25 75 PRO A CA 1
ATOM 512 C C . PRO A 1 75 ? 7.945 -7.091 -10.057 1.00 71.25 75 PRO A C 1
ATOM 514 O O . PRO A 1 75 ? 7.543 -8.231 -9.842 1.00 71.25 75 PRO A O 1
ATOM 517 N N . GLN A 1 76 ? 7.519 -6.358 -11.091 1.00 76.75 76 GLN A N 1
ATOM 518 C CA . GLN A 1 76 ? 6.613 -6.834 -12.151 1.00 76.75 76 GLN A CA 1
ATOM 519 C C . GLN A 1 76 ? 5.134 -7.028 -11.776 1.00 76.75 76 GLN A C 1
ATOM 521 O O . GLN A 1 76 ? 4.439 -7.826 -12.401 1.00 76.75 76 GLN A O 1
ATOM 526 N N . VAL A 1 77 ? 4.604 -6.273 -10.814 1.00 84.00 77 VAL A N 1
ATOM 527 C CA . VAL A 1 77 ? 3.147 -6.243 -10.613 1.00 84.00 77 VAL A CA 1
ATOM 528 C C . VAL A 1 77 ? 2.476 -5.527 -11.791 1.00 84.00 77 VAL A C 1
ATOM 530 O O . VAL A 1 77 ? 2.885 -4.431 -12.171 1.00 84.00 77 VAL A O 1
ATOM 533 N N . GLY A 1 78 ? 1.449 -6.139 -12.378 1.00 87.81 78 GLY A N 1
ATOM 534 C CA . GLY A 1 78 ? 0.660 -5.567 -13.465 1.00 87.81 78 GLY A CA 1
ATOM 535 C C . GLY A 1 78 ? -0.118 -4.314 -13.051 1.00 87.81 78 GLY A C 1
ATOM 536 O O . GLY A 1 78 ? -0.592 -4.196 -11.919 1.00 87.81 78 GLY A O 1
ATOM 537 N N . ALA A 1 79 ? -0.287 -3.374 -13.984 1.00 89.81 79 ALA A N 1
ATOM 538 C CA . ALA A 1 79 ? -0.940 -2.086 -13.736 1.00 89.81 79 ALA A CA 1
ATOM 539 C C . ALA A 1 79 ? -2.379 -2.203 -13.196 1.00 89.81 79 ALA A C 1
ATOM 541 O O . ALA A 1 79 ? -2.840 -1.309 -12.483 1.00 89.81 79 ALA A O 1
ATOM 542 N N . ALA A 1 80 ? -3.083 -3.310 -13.467 1.00 91.56 80 ALA A N 1
ATOM 543 C CA . ALA A 1 80 ? -4.426 -3.542 -12.935 1.00 91.56 80 ALA A CA 1
ATOM 544 C C . ALA A 1 80 ? -4.453 -3.630 -11.396 1.00 91.56 80 ALA A C 1
ATOM 546 O O . ALA A 1 80 ? -5.471 -3.313 -10.778 1.00 91.56 80 ALA A O 1
ATOM 547 N N . ALA A 1 81 ? -3.333 -3.973 -10.751 1.00 92.00 81 ALA A N 1
ATOM 548 C CA . ALA A 1 81 ? -3.228 -3.988 -9.295 1.00 92.00 81 ALA A CA 1
ATOM 549 C C . ALA A 1 81 ? -3.396 -2.601 -8.653 1.00 92.00 81 ALA A C 1
ATOM 551 O O . ALA A 1 81 ? -3.748 -2.525 -7.478 1.00 92.00 81 ALA A O 1
ATOM 552 N N . LEU A 1 82 ? -3.210 -1.508 -9.408 1.00 92.38 82 LEU A N 1
ATOM 553 C CA . LEU A 1 82 ? -3.418 -0.136 -8.927 1.00 92.38 82 LEU A CA 1
ATOM 554 C C . LEU A 1 82 ? -4.896 0.194 -8.675 1.00 92.38 82 LEU A C 1
ATOM 556 O O . LEU A 1 82 ? -5.194 1.131 -7.934 1.00 92.38 82 LEU A O 1
ATOM 560 N N . LEU A 1 83 ? -5.829 -0.587 -9.231 1.00 93.38 83 LEU A N 1
ATOM 561 C CA . LEU A 1 83 ? -7.265 -0.373 -9.039 1.00 93.38 83 LEU A CA 1
ATOM 562 C C . LEU A 1 83 ? -7.678 -0.527 -7.571 1.00 93.38 83 LEU A C 1
ATOM 564 O O . LEU A 1 83 ? -8.499 0.246 -7.078 1.00 93.38 83 LEU A O 1
ATOM 568 N N . VAL A 1 84 ? -7.086 -1.486 -6.852 1.00 94.44 84 VAL A N 1
ATOM 569 C CA . V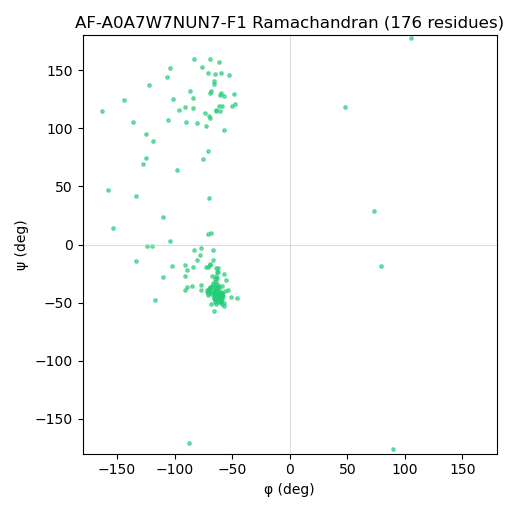AL A 1 84 ? -7.418 -1.757 -5.445 1.00 94.44 84 VAL A CA 1
ATOM 570 C C . VAL A 1 84 ? -7.027 -0.592 -4.524 1.00 94.44 84 VAL A C 1
ATOM 572 O O . VAL A 1 84 ? -7.913 -0.054 -3.853 1.00 94.44 84 VAL A O 1
ATOM 575 N N . PRO A 1 85 ? -5.756 -0.141 -4.470 1.00 92.50 85 PRO A N 1
ATOM 576 C CA . PRO A 1 85 ? -5.387 1.007 -3.649 1.00 92.50 85 PRO A CA 1
ATOM 577 C C . PRO A 1 85 ? -6.043 2.308 -4.117 1.00 92.50 85 PRO A C 1
ATOM 579 O O . PRO A 1 85 ? -6.329 3.149 -3.268 1.00 92.50 85 PRO A O 1
ATOM 582 N N . ALA A 1 86 ? -6.335 2.480 -5.413 1.00 94.75 86 ALA A N 1
ATOM 583 C CA . ALA A 1 86 ? -7.067 3.649 -5.896 1.00 94.75 86 ALA A CA 1
ATOM 584 C C . ALA A 1 86 ? -8.498 3.676 -5.338 1.00 94.75 86 ALA A C 1
ATOM 586 O O . ALA A 1 86 ? -8.907 4.671 -4.739 1.00 94.75 86 ALA A O 1
ATOM 587 N N . ALA A 1 87 ? -9.237 2.565 -5.445 1.00 94.88 87 ALA A N 1
ATOM 588 C CA . ALA A 1 87 ? -10.586 2.443 -4.894 1.00 94.88 87 ALA A CA 1
ATOM 589 C C . ALA A 1 87 ? -10.609 2.668 -3.372 1.00 94.88 87 ALA A C 1
ATOM 591 O O . ALA A 1 87 ? -11.454 3.407 -2.860 1.00 94.88 87 ALA A O 1
ATOM 592 N N . LEU A 1 88 ? -9.645 2.090 -2.644 1.00 92.31 88 LEU A N 1
ATOM 593 C CA . LEU A 1 88 ? -9.491 2.313 -1.204 1.00 92.31 88 LEU A CA 1
ATOM 594 C C . LEU A 1 88 ? -9.135 3.769 -0.876 1.00 92.31 88 LEU A C 1
ATOM 596 O O . LEU A 1 88 ? -9.672 4.322 0.084 1.00 92.31 88 LEU A O 1
ATOM 600 N N . GLY A 1 89 ? -8.271 4.404 -1.671 1.00 90.50 89 GLY A N 1
ATOM 601 C CA . GLY A 1 89 ? -7.917 5.816 -1.546 1.00 90.50 89 GLY A CA 1
ATOM 602 C C . GLY A 1 89 ? -9.138 6.724 -1.691 1.00 90.50 89 GLY A C 1
ATOM 603 O O . GLY A 1 89 ? -9.400 7.541 -0.810 1.00 90.50 89 GLY A O 1
ATOM 604 N N . PHE A 1 90 ? -9.952 6.525 -2.731 1.00 93.50 90 PHE A N 1
ATOM 605 C CA . PHE A 1 90 ? -11.200 7.275 -2.917 1.00 93.50 90 PHE A CA 1
ATOM 606 C C . PHE A 1 90 ? -12.198 7.053 -1.775 1.00 93.50 90 PHE A C 1
ATOM 608 O O . PHE A 1 90 ? -12.783 8.013 -1.275 1.00 93.50 90 PHE A O 1
ATOM 615 N N . ALA A 1 91 ? -12.352 5.814 -1.299 1.00 92.50 91 ALA A N 1
ATOM 616 C CA . ALA A 1 91 ? -13.229 5.508 -0.168 1.00 92.50 91 ALA A CA 1
ATOM 617 C C . ALA A 1 91 ? -12.767 6.163 1.150 1.00 92.50 91 ALA A C 1
ATOM 619 O O . ALA A 1 91 ? -13.581 6.429 2.040 1.00 92.50 91 ALA A O 1
ATOM 620 N N . LEU A 1 92 ? -11.463 6.421 1.292 1.00 90.19 92 LEU A N 1
ATOM 621 C CA . LEU A 1 92 ? -10.867 7.049 2.471 1.00 90.19 92 LEU A CA 1
ATOM 622 C C . LEU A 1 92 ? -10.782 8.574 2.386 1.00 90.19 92 LEU A C 1
ATOM 624 O O . LEU A 1 92 ? -10.685 9.208 3.435 1.00 90.19 92 LEU A O 1
ATOM 628 N N . LEU A 1 93 ? -10.887 9.168 1.196 1.00 91.12 93 LEU A N 1
ATOM 629 C CA . LEU A 1 93 ? -10.813 10.615 0.968 1.00 91.12 93 LEU A CA 1
ATOM 630 C C . LEU A 1 93 ? -11.640 11.475 1.953 1.00 91.12 93 LEU A C 1
ATOM 632 O O . LEU A 1 93 ? -11.089 12.438 2.487 1.00 91.12 93 LEU A O 1
ATOM 636 N N . PRO A 1 94 ? -12.915 11.149 2.273 1.00 88.56 94 PRO A N 1
ATOM 637 C CA . PRO A 1 94 ? -13.708 11.974 3.190 1.00 88.56 94 PRO A CA 1
ATOM 638 C C . PRO A 1 94 ? -13.255 11.886 4.655 1.00 88.56 94 PRO A C 1
ATOM 640 O O . PRO A 1 94 ? -13.605 12.747 5.460 1.00 88.56 94 PRO A O 1
ATOM 643 N N . ARG A 1 95 ? -12.503 10.842 5.028 1.00 86.62 95 ARG A N 1
ATOM 644 C CA . ARG A 1 95 ? -12.117 10.553 6.420 1.00 86.62 95 ARG A CA 1
ATOM 645 C C . ARG A 1 95 ? -10.627 10.766 6.692 1.00 86.62 95 ARG A C 1
ATOM 647 O O . ARG A 1 95 ? -10.263 11.086 7.817 1.00 86.62 95 ARG A O 1
ATOM 654 N N . GLU A 1 96 ? -9.777 10.623 5.681 1.00 88.62 96 GLU A N 1
ATOM 655 C CA . GLU A 1 96 ? -8.318 10.639 5.798 1.00 88.62 96 GLU A CA 1
ATOM 656 C C . GLU A 1 96 ? -7.715 11.698 4.869 1.00 88.62 96 GLU A C 1
ATOM 658 O O . GLU A 1 96 ? -7.428 11.446 3.702 1.00 88.62 96 GLU A O 1
ATOM 663 N N . ARG A 1 97 ? -7.468 12.895 5.407 1.00 88.69 97 ARG A N 1
ATOM 664 C CA . ARG A 1 97 ? -7.013 14.058 4.619 1.00 88.69 97 ARG A CA 1
ATOM 665 C C . ARG A 1 97 ? -5.589 13.953 4.071 1.00 88.69 97 ARG A C 1
ATOM 667 O O . ARG A 1 97 ? -5.233 14.724 3.193 1.00 88.69 97 ARG A O 1
ATOM 674 N N . PHE A 1 98 ? -4.776 13.038 4.597 1.00 89.94 98 PHE A N 1
ATOM 675 C CA . PHE A 1 98 ? -3.361 12.911 4.227 1.00 89.94 98 PHE A CA 1
ATOM 676 C C . PHE A 1 98 ? -3.046 11.564 3.583 1.00 89.94 98 PHE A C 1
ATOM 678 O O . PHE A 1 98 ? -2.423 11.513 2.527 1.00 89.94 98 PHE A O 1
ATOM 685 N N . ALA A 1 99 ? -3.503 10.462 4.181 1.00 90.31 99 ALA A N 1
ATOM 686 C CA . ALA A 1 99 ? -3.174 9.134 3.675 1.00 90.31 99 ALA A CA 1
ATOM 687 C C . ALA A 1 99 ? -3.869 8.820 2.341 1.00 90.31 99 ALA A C 1
ATOM 689 O O . ALA A 1 99 ? -3.252 8.230 1.459 1.00 90.31 99 ALA A O 1
ATOM 690 N N . ALA A 1 100 ? -5.123 9.249 2.173 1.00 90.94 100 ALA A N 1
ATOM 691 C CA . ALA A 1 100 ? -5.870 9.039 0.938 1.00 90.94 100 ALA A CA 1
ATOM 692 C C . ALA A 1 100 ? -5.253 9.763 -0.276 1.00 90.94 100 ALA A C 1
ATOM 694 O O . ALA A 1 100 ? -4.984 9.087 -1.269 1.00 90.94 100 ALA A O 1
ATOM 695 N N . PRO A 1 101 ? -4.951 11.081 -0.230 1.00 94.88 101 PRO A N 1
ATOM 696 C CA . PRO A 1 101 ? -4.306 11.737 -1.364 1.00 94.88 101 PRO A CA 1
ATOM 697 C C . PRO A 1 101 ? -2.901 11.193 -1.628 1.00 94.88 101 PRO A C 1
ATOM 699 O O . PRO A 1 101 ? -2.549 11.030 -2.788 1.00 94.88 101 PRO A O 1
ATOM 702 N N . LEU A 1 102 ? -2.118 10.838 -0.600 1.00 93.81 102 LEU A N 1
ATOM 703 C CA . LEU A 1 102 ? -0.809 10.206 -0.810 1.00 93.81 102 LEU A CA 1
ATOM 704 C C . LEU A 1 102 ? -0.923 8.856 -1.527 1.00 93.81 102 LEU A C 1
ATOM 706 O O . LEU A 1 102 ? -0.152 8.596 -2.445 1.00 93.81 102 LEU A O 1
ATOM 710 N N . ALA A 1 103 ? -1.902 8.024 -1.158 1.00 93.38 103 ALA A N 1
ATOM 711 C CA . ALA A 1 103 ? -2.151 6.765 -1.851 1.00 93.38 103 ALA A CA 1
ATOM 712 C C . ALA A 1 103 ? -2.512 7.004 -3.324 1.00 93.38 103 ALA A C 1
ATOM 714 O O . ALA A 1 103 ? -1.949 6.354 -4.199 1.00 93.38 103 ALA A O 1
ATOM 715 N N . LEU A 1 104 ? -3.388 7.977 -3.603 1.00 95.50 104 LEU A N 1
ATOM 716 C CA . LEU A 1 104 ? -3.799 8.316 -4.968 1.00 95.50 104 LEU A CA 1
ATOM 717 C C . LEU A 1 104 ? -2.643 8.883 -5.803 1.00 95.50 104 LEU A C 1
ATOM 719 O O . LEU A 1 104 ? -2.428 8.435 -6.929 1.00 95.50 104 LEU A O 1
ATOM 723 N N . ILE A 1 105 ? -1.857 9.808 -5.244 1.00 95.00 105 ILE A N 1
ATOM 724 C CA . ILE A 1 105 ? -0.652 10.345 -5.891 1.00 95.00 105 ILE A CA 1
ATOM 725 C C . ILE A 1 105 ? 0.315 9.206 -6.206 1.00 95.00 105 ILE A C 1
ATOM 727 O O . ILE A 1 105 ? 0.820 9.139 -7.321 1.00 95.00 105 ILE A O 1
ATOM 731 N N . GLY A 1 106 ? 0.521 8.280 -5.268 1.00 91.38 106 GLY A N 1
ATOM 732 C CA . GLY A 1 106 ? 1.379 7.125 -5.489 1.00 91.38 106 GLY A CA 1
ATOM 733 C C . GLY A 1 106 ? 0.883 6.234 -6.617 1.00 91.38 106 GLY A C 1
ATOM 734 O O . GLY A 1 106 ? 1.660 5.878 -7.500 1.00 91.38 106 GLY A O 1
ATOM 735 N N . THR A 1 107 ? -0.418 5.930 -6.646 1.00 92.06 107 THR A N 1
ATOM 736 C CA . THR A 1 107 ? -1.011 5.127 -7.726 1.00 92.06 107 THR A CA 1
ATOM 737 C C . THR A 1 107 ? -0.908 5.799 -9.091 1.00 92.06 107 THR A C 1
ATOM 739 O O . THR A 1 107 ? -0.635 5.120 -10.074 1.00 92.06 107 THR A O 1
ATOM 742 N N . LEU A 1 108 ? -1.062 7.124 -9.160 1.00 93.06 108 LEU A N 1
ATOM 743 C CA . LEU A 1 108 ? -0.896 7.878 -10.402 1.00 93.06 108 LEU A CA 1
ATOM 744 C C . LEU A 1 108 ? 0.572 7.936 -10.832 1.00 93.06 108 LEU A C 1
ATOM 746 O O . LEU A 1 108 ? 0.879 7.725 -12.001 1.00 93.06 108 LEU A O 1
ATOM 750 N N . ALA A 1 109 ? 1.489 8.172 -9.893 1.00 91.38 109 ALA A N 1
ATOM 751 C CA . ALA A 1 109 ? 2.920 8.220 -10.165 1.00 91.38 109 ALA A CA 1
ATOM 752 C C . ALA A 1 109 ? 3.465 6.864 -10.645 1.00 91.38 109 ALA A C 1
ATOM 754 O O . ALA A 1 109 ? 4.365 6.832 -11.480 1.00 91.38 109 ALA A O 1
ATOM 755 N N . ALA A 1 110 ? 2.883 5.749 -10.188 1.00 89.12 110 ALA A N 1
ATOM 756 C CA . ALA A 1 110 ? 3.250 4.407 -10.637 1.00 89.12 110 ALA A CA 1
ATOM 757 C C . ALA A 1 110 ? 2.973 4.162 -12.133 1.00 89.12 110 ALA A C 1
ATOM 759 O O . ALA A 1 110 ? 3.634 3.318 -12.731 1.00 89.12 110 ALA A O 1
ATOM 760 N N . LEU A 1 111 ? 2.042 4.908 -12.742 1.00 88.62 111 LEU A N 1
ATOM 761 C CA . LEU A 1 111 ? 1.769 4.863 -14.186 1.00 88.62 111 LEU A CA 1
ATOM 762 C C . LEU A 1 111 ? 2.770 5.686 -15.012 1.00 88.62 111 LEU A C 1
ATOM 764 O O . LEU A 1 111 ? 2.789 5.580 -16.238 1.00 88.62 111 LEU A O 1
ATOM 768 N N . GLY A 1 112 ? 3.569 6.538 -14.366 1.00 85.25 112 GLY A N 1
ATOM 769 C CA . GLY A 1 112 ? 4.562 7.361 -15.041 1.00 85.25 112 GLY A CA 1
ATOM 770 C C . GLY A 1 112 ? 5.742 6.536 -15.551 1.00 85.25 112 GLY A C 1
ATOM 771 O O . GLY A 1 112 ? 6.153 5.559 -14.929 1.00 85.25 112 GLY A O 1
ATOM 772 N N . ALA A 1 113 ? 6.321 6.963 -16.672 1.00 81.38 113 ALA A N 1
ATOM 773 C CA . ALA A 1 113 ? 7.550 6.382 -17.195 1.00 81.38 113 ALA A CA 1
ATOM 774 C C . ALA A 1 113 ? 8.781 7.049 -16.561 1.00 81.38 113 ALA A C 1
ATOM 776 O O . ALA A 1 113 ? 8.898 8.276 -16.544 1.00 81.38 113 ALA A O 1
ATOM 777 N N . GLY A 1 114 ? 9.730 6.238 -16.089 1.00 81.50 114 GLY A N 1
ATOM 778 C CA . GLY A 1 114 ? 11.055 6.695 -15.668 1.00 81.50 114 GLY A CA 1
ATOM 779 C C . GLY A 1 114 ? 11.285 6.736 -14.151 1.00 81.50 114 GLY A C 1
ATOM 780 O O . GLY A 1 114 ? 10.399 6.434 -13.354 1.00 81.50 114 GLY A O 1
ATOM 781 N N . PRO A 1 115 ? 12.504 7.107 -13.722 1.00 83.06 115 PRO A N 1
ATOM 782 C CA . PRO A 1 115 ? 12.960 6.916 -12.343 1.00 83.06 115 PRO A CA 1
ATOM 783 C C . PRO A 1 115 ? 12.242 7.814 -11.327 1.00 83.06 115 PRO A C 1
ATOM 785 O O . PRO A 1 115 ? 11.957 7.387 -10.210 1.00 83.06 115 PRO A O 1
ATOM 788 N N . ILE A 1 116 ? 11.932 9.057 -11.710 1.00 87.94 116 ILE A N 1
ATOM 789 C CA . ILE A 1 116 ? 11.338 10.053 -10.809 1.00 87.94 116 ILE A CA 1
ATOM 790 C C . ILE A 1 116 ? 9.895 9.675 -10.428 1.00 87.94 116 ILE A C 1
ATOM 792 O O . ILE A 1 116 ? 9.617 9.616 -9.228 1.00 87.94 116 ILE A O 1
ATOM 796 N N . PRO A 1 117 ? 8.983 9.357 -11.374 1.00 88.12 117 PRO A N 1
ATOM 797 C CA . PRO A 1 117 ? 7.643 8.885 -11.027 1.00 88.12 117 PRO A CA 1
ATOM 798 C C . PRO A 1 117 ? 7.652 7.645 -10.129 1.00 88.12 117 PRO A C 1
ATOM 800 O O . PRO A 1 117 ? 6.897 7.594 -9.162 1.00 88.12 117 PRO A O 1
ATOM 803 N N . HIS A 1 118 ? 8.550 6.685 -10.368 1.00 85.94 118 HIS A N 1
ATOM 804 C CA . HIS A 1 118 ? 8.650 5.484 -9.534 1.00 85.94 118 HIS A CA 1
ATOM 805 C C . HIS A 1 118 ? 9.153 5.776 -8.115 1.00 85.94 118 HIS A C 1
ATOM 807 O O . HIS A 1 118 ? 8.645 5.194 -7.154 1.00 85.94 118 HIS A O 1
ATOM 813 N N . LEU A 1 119 ? 10.089 6.717 -7.950 1.00 87.88 119 LEU A N 1
ATOM 814 C CA . LEU A 1 119 ? 10.514 7.177 -6.626 1.00 87.88 119 LEU A CA 1
ATOM 815 C C . LEU A 1 119 ? 9.367 7.877 -5.887 1.00 87.88 119 LEU A C 1
ATOM 817 O O . LEU A 1 119 ? 9.113 7.577 -4.719 1.00 87.88 119 LEU A O 1
ATOM 821 N N . ILE A 1 120 ? 8.636 8.763 -6.572 1.00 91.19 120 ILE A N 1
ATOM 822 C CA . ILE A 1 120 ? 7.455 9.434 -6.013 1.00 91.19 120 ILE A CA 1
ATOM 823 C C . ILE A 1 120 ? 6.409 8.395 -5.605 1.00 91.19 120 ILE A C 1
ATOM 825 O O . ILE A 1 120 ? 5.882 8.474 -4.494 1.00 91.19 120 ILE A O 1
ATOM 829 N N . ALA A 1 121 ? 6.146 7.399 -6.455 1.00 91.06 121 ALA A N 1
ATOM 830 C CA . ALA A 1 121 ? 5.226 6.309 -6.162 1.00 91.06 121 ALA A CA 1
ATOM 831 C C . ALA A 1 121 ? 5.636 5.569 -4.886 1.00 91.06 121 ALA A C 1
ATOM 833 O O . ALA A 1 121 ? 4.846 5.490 -3.951 1.00 91.06 121 ALA A O 1
ATOM 834 N N . GLY A 1 122 ? 6.891 5.121 -4.788 1.00 88.56 122 GLY A N 1
ATOM 835 C CA . GLY A 1 122 ? 7.394 4.420 -3.606 1.00 88.56 122 GLY A CA 1
ATOM 836 C C . GLY A 1 122 ? 7.246 5.233 -2.317 1.00 88.56 122 GLY A C 1
ATOM 837 O O . GLY A 1 122 ? 6.675 4.747 -1.340 1.00 88.56 122 GLY A O 1
ATOM 838 N N . VAL A 1 123 ? 7.698 6.491 -2.319 1.00 91.25 123 VAL A N 1
ATOM 839 C CA . VAL A 1 123 ? 7.658 7.362 -1.129 1.00 91.25 123 VAL A CA 1
ATOM 840 C C . VAL A 1 123 ? 6.223 7.665 -0.700 1.00 91.25 123 VAL A C 1
ATOM 842 O O . VAL A 1 123 ? 5.893 7.566 0.482 1.00 91.25 123 VAL A O 1
ATOM 845 N N . THR A 1 124 ? 5.351 8.018 -1.642 1.00 93.44 124 THR A N 1
ATOM 846 C CA . THR A 1 124 ? 3.961 8.382 -1.330 1.00 93.44 124 THR A CA 1
ATOM 847 C C . THR A 1 124 ? 3.130 7.170 -0.914 1.00 93.44 124 THR A C 1
ATOM 849 O O . THR A 1 124 ? 2.373 7.266 0.054 1.00 93.44 124 THR A O 1
ATOM 852 N N . MET A 1 125 ? 3.326 6.009 -1.548 1.00 93.69 125 MET A N 1
ATOM 853 C CA . MET A 1 125 ? 2.666 4.760 -1.163 1.00 93.69 125 MET A CA 1
ATOM 854 C C . MET A 1 125 ? 3.106 4.283 0.226 1.00 93.69 125 MET A C 1
ATOM 856 O O . MET A 1 125 ? 2.255 3.967 1.060 1.00 93.69 125 MET A O 1
ATOM 860 N N . LEU A 1 126 ? 4.412 4.276 0.520 1.00 91.50 126 LEU A N 1
ATOM 861 C CA . LEU A 1 126 ? 4.919 3.913 1.849 1.00 91.50 126 LEU A CA 1
ATOM 862 C C . LEU A 1 126 ? 4.489 4.927 2.914 1.00 91.50 126 LEU A C 1
ATOM 864 O O . LEU A 1 126 ? 4.090 4.533 4.010 1.00 91.50 126 LEU A O 1
ATOM 868 N N . GLY A 1 127 ? 4.490 6.222 2.589 1.00 91.50 127 GLY A N 1
ATOM 869 C CA . GLY A 1 127 ? 3.975 7.274 3.465 1.00 91.50 127 GLY A CA 1
ATOM 870 C C . GLY A 1 127 ? 2.491 7.083 3.793 1.00 91.50 127 GLY A C 1
ATOM 871 O O . GLY A 1 127 ? 2.098 7.139 4.960 1.00 91.50 127 GLY A O 1
ATOM 872 N N . ALA A 1 128 ? 1.664 6.782 2.789 1.00 92.19 128 ALA A N 1
ATOM 873 C CA . ALA A 1 128 ? 0.249 6.478 2.980 1.00 92.19 128 ALA A CA 1
ATOM 874 C C . ALA A 1 128 ? 0.042 5.211 3.824 1.00 92.19 128 ALA A C 1
ATOM 876 O O . ALA A 1 128 ? -0.737 5.228 4.781 1.00 92.19 128 ALA A O 1
ATOM 877 N N . ALA A 1 129 ? 0.780 4.137 3.528 1.00 92.00 129 ALA A N 1
ATOM 878 C CA . ALA A 1 129 ? 0.747 2.898 4.299 1.00 92.00 129 ALA A CA 1
ATOM 879 C C . ALA A 1 129 ? 1.139 3.139 5.767 1.00 92.00 129 ALA A C 1
ATOM 881 O O . ALA A 1 129 ? 0.460 2.670 6.680 1.00 92.00 129 ALA A O 1
ATOM 882 N N . TRP A 1 130 ? 2.174 3.944 6.017 1.00 90.88 130 TRP A N 1
ATOM 883 C CA . TRP A 1 130 ? 2.605 4.321 7.361 1.00 90.88 130 TRP A CA 1
ATOM 884 C C . TRP A 1 130 ? 1.551 5.137 8.113 1.00 90.88 130 TRP A C 1
ATOM 886 O O . TRP A 1 130 ? 1.332 4.920 9.307 1.00 90.88 130 TRP A O 1
ATOM 896 N N . LEU A 1 131 ? 0.871 6.075 7.453 1.00 89.81 131 LEU A N 1
ATOM 897 C CA . LEU A 1 131 ? -0.195 6.868 8.074 1.00 89.81 131 LEU A CA 1
ATOM 898 C C . LEU A 1 131 ? -1.438 6.020 8.393 1.00 89.81 131 LEU A C 1
ATOM 900 O O . LEU A 1 131 ? -2.058 6.205 9.451 1.00 89.81 131 LEU A O 1
ATOM 904 N N . CYS A 1 132 ? -1.751 5.060 7.522 1.00 86.25 132 CYS A N 1
ATOM 905 C CA . CYS A 1 132 ? -2.855 4.113 7.674 1.00 86.25 132 CYS A CA 1
ATOM 906 C C . CYS A 1 132 ? -2.533 2.897 8.551 1.00 86.25 132 CYS A C 1
ATOM 908 O O . CYS A 1 132 ? -3.446 2.121 8.832 1.00 86.25 132 CYS A O 1
ATOM 910 N N . ARG A 1 133 ? -1.285 2.739 9.013 1.00 84.38 133 ARG A N 1
ATOM 911 C CA . ARG A 1 133 ? -0.875 1.608 9.855 1.00 84.38 133 ARG A CA 1
ATOM 912 C C . ARG A 1 133 ? -1.787 1.445 11.066 1.00 84.38 133 ARG A C 1
ATOM 914 O O . ARG A 1 133 ? -2.241 2.436 11.650 1.00 84.38 133 ARG A O 1
ATOM 921 N N . ALA A 1 134 ? -2.007 0.199 11.467 1.00 77.00 134 ALA A N 1
ATOM 922 C CA . ALA A 1 134 ? -2.664 -0.102 12.726 1.00 77.00 134 ALA A CA 1
ATOM 923 C C . ALA A 1 134 ? -1.845 0.528 13.868 1.00 77.00 134 ALA A C 1
ATOM 925 O O . ALA A 1 134 ? -0.654 0.258 14.025 1.00 77.00 134 ALA A O 1
ATOM 926 N N . ARG A 1 135 ? -2.460 1.447 14.619 1.00 72.12 135 ARG A N 1
ATOM 927 C CA . ARG A 1 135 ? -1.818 2.108 15.757 1.00 72.12 135 ARG A CA 1
ATOM 928 C C . ARG A 1 135 ? -2.327 1.462 17.026 1.00 72.12 135 ARG A C 1
ATOM 930 O O . ARG A 1 135 ? -3.534 1.478 17.261 1.00 72.12 135 ARG A O 1
ATOM 937 N N . CYS A 1 136 ? -1.415 0.991 17.871 1.00 57.25 136 CYS A N 1
ATOM 938 C CA . CYS A 1 136 ? -1.757 0.900 19.278 1.00 57.25 136 CYS A CA 1
ATOM 939 C C . CYS A 1 136 ? -2.099 2.319 19.738 1.00 57.25 136 CYS A C 1
ATOM 941 O O . CYS A 1 136 ? -1.316 3.236 19.448 1.00 57.25 136 CYS A O 1
ATOM 943 N N . PRO A 1 137 ? -3.239 2.539 20.420 1.00 57.88 137 PRO A N 1
ATOM 944 C CA . PRO A 1 137 ? -3.314 3.702 21.282 1.00 57.88 137 PRO A CA 1
ATOM 945 C C . PRO A 1 137 ? -2.035 3.665 22.114 1.00 57.88 137 PRO A C 1
ATOM 947 O O . PRO A 1 137 ? -1.683 2.595 22.620 1.00 57.88 137 PRO A O 1
ATOM 950 N N . ALA A 1 138 ? -1.293 4.777 22.164 1.00 55.84 138 ALA A N 1
ATOM 951 C CA . ALA A 1 138 ? -0.224 4.884 23.144 1.00 55.84 138 ALA A CA 1
ATOM 952 C C . ALA A 1 138 ? -0.857 4.433 24.455 1.00 55.84 138 ALA A C 1
ATOM 954 O O . ALA A 1 138 ? -1.922 4.956 24.802 1.00 55.84 138 ALA A O 1
ATOM 955 N N . ALA A 1 139 ? -0.302 3.386 25.070 1.00 51.25 139 ALA A N 1
ATOM 956 C CA . ALA A 1 139 ? -0.720 2.980 26.391 1.00 51.25 139 ALA A CA 1
ATOM 957 C C . ALA A 1 139 ? -0.499 4.235 27.225 1.00 51.25 139 ALA A C 1
ATOM 959 O O . ALA A 1 139 ? 0.635 4.634 27.491 1.00 51.25 139 ALA A O 1
ATOM 960 N N . ASN A 1 140 ? -1.578 4.981 27.455 1.00 50.03 140 ASN A N 1
ATOM 961 C CA . ASN A 1 140 ? -1.543 6.113 28.342 1.00 50.03 140 ASN A CA 1
ATOM 962 C C . ASN A 1 140 ? -1.517 5.477 29.723 1.00 50.03 140 ASN A C 1
ATOM 964 O O . ASN A 1 140 ? -2.517 5.450 30.430 1.00 50.03 140 ASN A O 1
ATOM 968 N N . ASP A 1 141 ? -0.354 4.918 30.056 1.00 54.38 141 ASP A N 1
ATOM 969 C CA . ASP A 1 141 ? -0.001 4.386 31.362 1.00 54.38 141 ASP A CA 1
ATOM 970 C C . ASP A 1 141 ? 0.182 5.534 32.355 1.00 54.38 141 ASP A C 1
ATOM 972 O O . ASP A 1 141 ? 0.646 5.326 33.470 1.00 54.38 141 ASP A O 1
ATOM 976 N N . ASN A 1 142 ? -0.180 6.761 31.964 1.00 49.97 142 ASN A N 1
ATOM 977 C CA . ASN A 1 142 ? -0.394 7.845 32.885 1.00 49.97 142 ASN A CA 1
ATOM 978 C C . ASN A 1 142 ? -1.799 7.679 33.492 1.00 49.97 142 ASN A C 1
ATOM 980 O O . ASN A 1 142 ? -2.793 8.014 32.838 1.00 49.97 142 ASN A O 1
ATOM 984 N N . PRO A 1 143 ? -1.935 7.227 34.755 1.00 50.91 143 PRO A N 1
ATOM 985 C CA . PRO A 1 143 ? -3.178 7.342 35.514 1.00 50.91 143 PRO A CA 1
ATOM 986 C C . PRO A 1 143 ? -3.456 8.816 35.883 1.00 50.91 143 PRO A C 1
ATOM 988 O O . PRO A 1 143 ? -3.854 9.126 37.005 1.00 50.91 143 PRO A O 1
ATOM 991 N N . SER A 1 144 ? -3.198 9.761 34.974 1.00 51.06 144 SER A N 1
ATOM 992 C CA . SER A 1 144 ? -3.181 11.186 35.268 1.00 51.06 144 SER A CA 1
ATOM 993 C C . SER A 1 144 ? -4.593 11.730 35.478 1.00 51.06 144 SER A C 1
ATOM 995 O O . SER A 1 144 ? -5.322 12.029 34.536 1.00 51.06 144 SER A O 1
ATOM 997 N N . LEU A 1 145 ? -4.895 11.912 36.764 1.00 51.50 145 LEU A N 1
ATOM 998 C CA . LEU A 1 145 ? -5.673 12.995 37.380 1.00 51.50 145 LEU A CA 1
ATOM 999 C C . LEU A 1 145 ? -7.202 12.959 37.305 1.00 51.50 145 LEU A C 1
ATOM 1001 O O . LEU A 1 145 ? -7.826 13.598 38.145 1.00 51.50 145 LEU A O 1
ATOM 1005 N N . GLU A 1 146 ? -7.828 12.196 36.411 1.00 50.44 146 GLU A N 1
ATOM 1006 C CA . GLU A 1 146 ? -9.303 12.106 36.405 1.00 50.44 146 GLU A CA 1
ATOM 1007 C C . GLU A 1 146 ? -9.860 11.068 37.396 1.00 50.44 146 GLU A C 1
ATOM 1009 O O . GLU A 1 146 ? -11.024 11.141 37.784 1.00 50.44 146 GLU A O 1
ATOM 1014 N N . ARG A 1 147 ? -9.039 10.104 37.841 1.00 49.38 147 ARG A N 1
ATOM 1015 C CA . ARG A 1 147 ? -9.465 9.003 38.730 1.00 49.38 147 ARG A CA 1
ATOM 1016 C C . ARG A 1 147 ? -9.039 9.141 40.190 1.00 49.38 147 ARG A C 1
ATOM 1018 O O . ARG A 1 147 ? -9.315 8.233 40.964 1.00 49.38 147 ARG A O 1
ATOM 1025 N N . SER A 1 148 ? -8.390 10.233 40.591 1.00 48.00 148 SER A N 1
ATOM 1026 C CA . SER A 1 148 ? -8.116 10.518 42.004 1.00 48.00 148 SER A CA 1
ATOM 1027 C C . SER A 1 148 ? -9.277 11.337 42.589 1.00 48.00 148 SER A C 1
ATOM 1029 O O . SER A 1 148 ? -9.338 12.545 42.358 1.00 48.00 148 SER A O 1
ATOM 1031 N N . PRO A 1 149 ? -10.176 10.752 43.411 1.00 46.97 149 PRO A N 1
ATOM 1032 C CA . PRO A 1 149 ? -11.337 11.457 43.973 1.00 46.97 149 PRO A CA 1
ATOM 1033 C C . PRO A 1 149 ? -10.968 12.538 45.011 1.00 46.97 149 PRO A C 1
ATOM 1035 O O . PRO A 1 149 ? -11.842 13.054 45.700 1.00 46.97 149 PRO A O 1
ATOM 1038 N N . GLY A 1 150 ? -9.679 12.869 45.154 1.00 51.09 150 GLY A N 1
ATOM 1039 C CA . GLY A 1 150 ? -9.143 13.801 46.145 1.00 51.09 150 GLY A CA 1
ATOM 1040 C C . GLY A 1 150 ? -8.335 14.969 45.575 1.00 51.09 150 GLY A C 1
ATOM 1041 O O . GLY A 1 150 ? -7.891 15.808 46.351 1.00 51.09 150 GLY A O 1
ATOM 1042 N N . PHE A 1 151 ? -8.138 15.075 44.254 1.00 45.75 151 PHE A N 1
ATOM 1043 C CA . PHE A 1 151 ? -7.321 16.150 43.675 1.00 45.75 151 PHE A CA 1
ATOM 1044 C C . PHE A 1 151 ? -8.186 17.310 43.155 1.00 45.75 151 PHE A C 1
ATOM 1046 O O . PHE A 1 151 ? -8.245 17.599 41.962 1.00 45.75 151 PHE A O 1
ATOM 1053 N N . ARG A 1 152 ? -8.888 17.986 44.076 1.00 43.19 152 ARG A N 1
ATOM 1054 C CA . ARG A 1 152 ? -9.405 19.345 43.834 1.00 43.19 152 ARG A CA 1
ATOM 1055 C C . ARG A 1 152 ? -8.263 20.376 43.943 1.00 43.19 152 ARG A C 1
ATOM 1057 O O . ARG A 1 152 ? -7.275 20.131 44.633 1.00 43.19 152 ARG A O 1
ATOM 1064 N N . PRO A 1 153 ? -8.372 21.520 43.246 1.00 45.97 153 PRO A N 1
ATOM 1065 C CA . PRO A 1 153 ? -7.238 22.318 42.801 1.00 45.97 153 PRO A CA 1
ATOM 1066 C C . PRO A 1 153 ? -6.760 23.250 43.911 1.00 45.97 153 PRO A C 1
ATOM 1068 O O . PRO A 1 153 ? -7.542 24.043 44.431 1.00 45.97 153 PRO A O 1
ATOM 1071 N N . ARG A 1 154 ? -5.469 23.208 44.252 1.00 51.19 154 ARG A N 1
ATOM 1072 C CA . ARG A 1 154 ? -4.879 24.217 45.149 1.00 51.19 154 ARG A CA 1
ATOM 1073 C C . ARG A 1 154 ? -3.747 25.038 44.549 1.00 51.19 154 ARG A C 1
ATOM 1075 O O . ARG A 1 154 ? -3.274 25.931 45.235 1.00 51.19 154 ARG A O 1
ATOM 1082 N N . PHE A 1 155 ? -3.335 24.803 43.301 1.00 47.94 155 PHE A N 1
ATOM 1083 C CA . PHE A 1 155 ? -2.165 25.521 42.783 1.00 47.94 155 PHE A CA 1
ATOM 1084 C C . PHE A 1 155 ? -2.254 26.137 41.391 1.00 47.94 155 PHE A C 1
ATOM 1086 O O . PHE A 1 155 ? -1.405 26.970 41.101 1.00 47.94 155 PHE A O 1
ATOM 1093 N N . TRP A 1 156 ? -3.229 25.816 40.537 1.00 37.75 156 TRP A N 1
ATOM 1094 C CA . TRP A 1 156 ? -3.237 26.374 39.177 1.00 37.75 156 TRP A CA 1
ATOM 1095 C C . TRP A 1 156 ?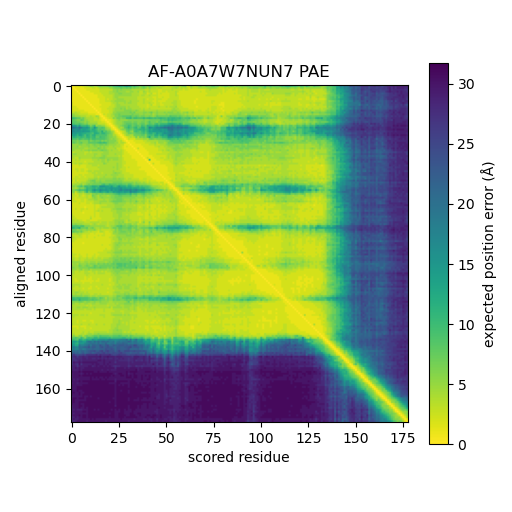 -4.636 26.849 38.769 1.00 37.75 156 TRP A C 1
ATOM 1097 O O . TRP A 1 156 ? -5.492 26.014 38.469 1.00 37.75 156 TRP A O 1
ATOM 1107 N N . PRO A 1 157 ? -4.905 28.170 38.735 1.00 40.88 157 PRO A N 1
ATOM 1108 C CA . PRO A 1 157 ? -6.048 28.679 37.999 1.00 40.88 157 PRO A CA 1
ATOM 1109 C C . PRO A 1 157 ? -5.757 28.486 36.505 1.00 40.88 157 PRO A C 1
ATOM 1111 O O . PRO A 1 157 ? -4.895 29.152 35.937 1.00 40.88 157 PRO A O 1
ATOM 1114 N N . MET A 1 158 ? -6.458 27.550 35.861 1.00 40.59 158 MET A N 1
ATOM 1115 C CA . MET A 1 158 ? -6.536 27.529 34.400 1.00 40.59 158 MET A CA 1
ATOM 1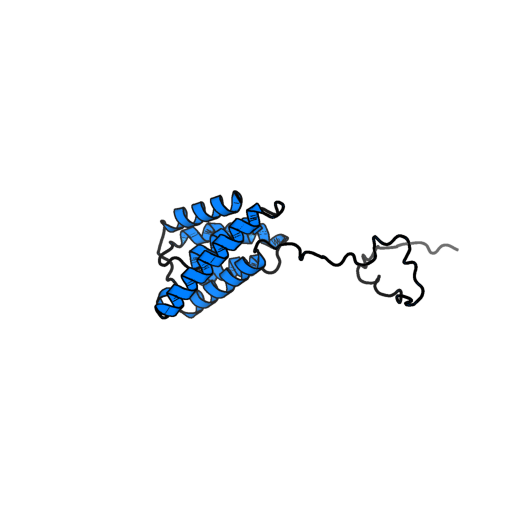116 C C . MET A 1 158 ? -7.195 28.835 33.950 1.00 40.59 158 MET A C 1
ATOM 1118 O O . MET A 1 158 ? -8.338 29.116 34.313 1.00 40.59 158 MET A O 1
ATOM 1122 N N . SER A 1 159 ? -6.479 29.635 33.162 1.00 42.09 159 SER A N 1
ATOM 1123 C CA . SER A 1 159 ? -7.044 30.785 32.467 1.00 42.09 159 SER A CA 1
ATOM 1124 C C . SER A 1 159 ? -8.146 30.303 31.523 1.00 42.09 159 SER A C 1
ATOM 1126 O O . SER A 1 159 ? -7.930 29.548 30.573 1.00 42.09 159 SER A O 1
ATOM 1128 N N . ALA A 1 160 ? -9.371 30.719 31.826 1.00 47.84 160 ALA A N 1
ATOM 1129 C CA . ALA A 1 160 ? -10.554 30.457 31.031 1.00 47.84 160 ALA A CA 1
ATOM 1130 C C . ALA A 1 160 ? -10.505 31.270 29.727 1.00 47.84 160 ALA A C 1
ATOM 1132 O O . ALA A 1 160 ? -11.118 32.327 29.632 1.00 47.84 160 ALA A O 1
ATOM 1133 N N . SER A 1 161 ? -9.772 30.802 28.714 1.00 47.56 161 SER A N 1
ATOM 1134 C CA . SER A 1 161 ? -9.770 31.465 27.400 1.00 47.56 161 SER A CA 1
ATOM 1135 C C . SER A 1 161 ? -9.339 30.580 26.225 1.00 47.56 161 SER A C 1
ATOM 1137 O O . SER A 1 161 ? -8.588 31.015 25.365 1.00 47.56 161 SER A O 1
ATOM 1139 N N . LEU A 1 162 ? -9.854 29.352 26.104 1.00 45.03 162 LEU A N 1
ATOM 1140 C CA . LEU A 1 162 ? -9.783 28.603 24.831 1.00 45.03 162 LEU A CA 1
ATOM 1141 C C . LEU A 1 162 ? -11.130 27.965 24.462 1.00 45.03 162 LEU A C 1
ATOM 1143 O O . LEU A 1 162 ? -11.212 26.831 23.998 1.00 45.03 162 LEU A O 1
ATOM 1147 N N . ARG A 1 163 ? -12.217 28.719 24.671 1.00 42.66 163 ARG A N 1
ATOM 1148 C CA . ARG A 1 163 ? -13.583 28.350 24.259 1.00 42.66 163 ARG A CA 1
ATOM 1149 C C . ARG A 1 163 ? -14.123 29.219 23.107 1.00 42.66 163 ARG A C 1
ATOM 1151 O O . ARG A 1 163 ? -15.329 29.309 22.925 1.00 42.66 163 ARG A O 1
ATOM 1158 N N . TYR A 1 164 ? -13.233 29.824 22.314 1.00 42.38 164 TYR A N 1
ATOM 1159 C CA . TYR A 1 164 ? -13.558 30.665 21.152 1.00 42.38 164 TYR A CA 1
ATOM 1160 C C . TYR A 1 164 ? -12.855 30.150 19.884 1.00 42.38 164 TYR A C 1
ATOM 1162 O O . TYR A 1 164 ? -11.861 30.708 19.442 1.00 42.38 164 TYR A O 1
ATOM 1170 N N . ALA A 1 165 ? -13.338 29.049 19.301 1.00 43.66 165 ALA A N 1
ATOM 1171 C CA . ALA A 1 165 ? -12.953 28.663 17.930 1.00 43.66 165 ALA A CA 1
ATOM 1172 C C . ALA A 1 165 ? -14.010 27.816 17.189 1.00 43.66 165 ALA A C 1
ATOM 1174 O O . ALA A 1 165 ? -13.722 27.225 16.152 1.00 43.66 165 ALA A O 1
ATOM 1175 N N . ARG A 1 166 ? -15.248 27.741 17.695 1.00 44.72 166 ARG A N 1
ATOM 1176 C CA . ARG A 1 166 ? -16.399 27.214 16.941 1.00 44.72 166 ARG A CA 1
ATOM 1177 C C . ARG A 1 166 ? -17.530 28.232 16.978 1.00 44.72 166 ARG A C 1
ATOM 1179 O O . ARG A 1 166 ? -18.538 28.032 17.644 1.00 44.72 166 ARG A O 1
ATOM 1186 N N . GLY A 1 167 ? -17.314 29.351 16.293 1.00 35.88 167 GLY A N 1
ATOM 1187 C CA . GLY A 1 167 ? -18.394 30.256 15.925 1.00 35.88 167 GLY A CA 1
ATOM 1188 C C . GLY A 1 167 ? -19.201 29.627 14.794 1.00 35.88 167 GLY A C 1
ATOM 1189 O O . GLY A 1 167 ? -18.687 29.448 13.694 1.00 35.88 167 GLY A O 1
ATOM 1190 N N . ILE A 1 168 ? -20.448 29.267 15.082 1.00 45.09 168 ILE A N 1
ATOM 1191 C CA . ILE A 1 168 ? -21.508 29.198 14.077 1.00 45.09 168 ILE A CA 1
ATOM 1192 C C . ILE A 1 168 ? -22.141 30.595 14.110 1.00 45.09 168 ILE A C 1
ATOM 1194 O O . ILE A 1 168 ? -22.626 30.971 15.180 1.00 45.09 168 ILE A O 1
ATOM 1198 N N . PRO A 1 169 ? -22.123 31.393 13.028 1.00 42.34 169 PRO A N 1
ATOM 1199 C CA . PRO A 1 169 ? -22.919 32.609 12.992 1.00 42.34 169 PRO A CA 1
ATOM 1200 C C . PRO A 1 169 ? -24.381 32.173 12.907 1.00 42.34 169 PRO A C 1
ATOM 1202 O O . PRO A 1 169 ? -24.802 31.556 11.931 1.00 42.34 169 PRO A O 1
ATOM 1205 N N . ARG A 1 170 ? -25.130 32.399 13.985 1.00 46.62 170 ARG A N 1
ATOM 1206 C CA . ARG A 1 170 ? -26.580 32.248 13.982 1.00 46.62 170 ARG A CA 1
ATOM 1207 C C . ARG A 1 170 ? -27.148 33.638 13.747 1.00 46.62 170 ARG A C 1
ATOM 1209 O O . ARG A 1 170 ? -26.921 34.527 14.563 1.00 46.62 170 ARG A O 1
ATOM 1216 N N . ASP A 1 171 ? -27.823 33.793 12.616 1.00 54.41 171 ASP A N 1
ATOM 1217 C CA . ASP A 1 171 ? -28.647 34.950 12.295 1.00 54.41 171 ASP A CA 1
ATOM 1218 C C . ASP A 1 171 ? -29.609 35.237 13.452 1.00 54.41 171 ASP A C 1
ATOM 1220 O O . ASP A 1 171 ? -30.438 34.397 13.810 1.00 54.41 171 ASP A O 1
ATOM 1224 N N . SER A 1 172 ? -29.495 36.423 14.038 1.00 49.84 172 SER A N 1
ATOM 1225 C CA . SER A 1 172 ? -30.503 36.990 14.928 1.00 49.84 172 SER A CA 1
ATOM 1226 C C . SER A 1 172 ? -30.993 38.289 14.301 1.00 49.84 172 SER A C 1
ATOM 1228 O O . SER A 1 172 ? -30.417 39.357 14.512 1.00 49.84 172 SER A O 1
ATOM 1230 N N . GLY A 1 173 ? -32.025 38.160 13.468 1.00 43.19 173 GLY A N 1
ATOM 1231 C CA . GLY A 1 173 ? -32.916 39.266 13.150 1.00 43.19 173 GLY A CA 1
ATOM 1232 C C . GLY A 1 173 ? -33.774 39.646 14.360 1.00 43.19 173 GLY A C 1
ATOM 1233 O O . GLY A 1 173 ? -33.932 38.827 15.262 1.00 43.19 173 GLY A O 1
ATOM 1234 N N . SER A 1 174 ? -34.293 40.882 14.302 1.00 48.66 174 SER A N 1
ATOM 1235 C CA . SER A 1 174 ? -35.408 41.486 15.065 1.00 48.66 174 SER A CA 1
ATOM 1236 C C . SER A 1 174 ? -35.381 41.282 16.586 1.00 48.66 174 SER A C 1
ATOM 1238 O O . SER A 1 174 ? -35.468 40.169 17.075 1.00 48.66 174 SER A O 1
ATOM 1240 N N . GLU A 1 175 ? -35.305 42.328 17.401 1.00 43.78 175 GLU A N 1
ATOM 1241 C CA . GLU A 1 175 ? -36.463 43.168 17.722 1.00 43.78 175 GLU A CA 1
ATOM 1242 C C . GLU A 1 175 ? -35.964 44.493 18.331 1.00 43.78 175 GLU A C 1
ATOM 1244 O O . GLU A 1 175 ? -35.371 44.505 19.406 1.00 43.78 175 GLU A O 1
ATOM 1249 N N . PHE A 1 176 ? -36.193 45.613 17.640 1.00 45.47 176 PHE A N 1
ATOM 1250 C CA . PHE A 1 176 ? -36.254 46.932 18.270 1.00 45.47 176 PHE A CA 1
ATOM 1251 C C . PHE A 1 176 ? -37.729 47.324 18.302 1.00 45.47 176 PHE A C 1
ATOM 1253 O O . PHE A 1 176 ? -38.320 47.614 17.261 1.00 45.47 176 PHE A O 1
ATOM 1260 N N . GLY A 1 177 ? -38.309 47.279 19.495 1.00 47.88 177 GLY A N 1
ATOM 1261 C CA . GLY A 1 177 ? -39.622 47.805 19.817 1.00 47.88 177 GLY A CA 1
ATOM 1262 C C . GLY A 1 177 ? -39.560 48.381 21.225 1.00 47.88 177 GLY A C 1
ATOM 1263 O O . GLY A 1 177 ? -39.203 47.653 22.148 1.00 47.88 177 GLY A O 1
ATOM 1264 N N . GLU A 1 178 ? -39.927 49.662 21.306 1.00 39.41 178 GLU A N 1
ATOM 1265 C CA . GLU A 1 178 ? -40.060 50.551 22.478 1.00 39.41 178 GLU A CA 1
ATOM 1266 C C . GLU A 1 178 ? -38.812 51.338 22.913 1.00 39.41 178 GLU A C 1
ATOM 1268 O O . GLU A 1 178 ? -37.847 50.767 23.466 1.00 39.41 178 GLU A O 1
#

Foldseek 3Di:
DVLQVVLLVLLQVQQVDAFFQAACPVVDDPVVLVVLLVVLVVLSVVLVVLCVVDDDDDSLLSNLSSLLSCSHNPGGGHLSSLVSLLVSLVVCVVPDVQLSVLSNQLNVLSPDDDNPSNVSNNVSSVVSSVVSGNDDPPPCPPPPDPPDPPCDDDPDDDPPPPPPDDDDDDDDDDDDDD

Solvent-accessible surface area (backbone atoms only — not com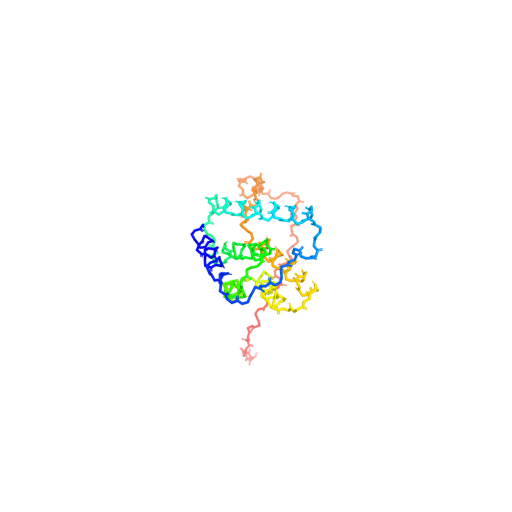parable to full-atom values): 10196 Å² total; per-residue (Å²): 85,69,51,19,53,52,35,28,52,52,23,55,61,30,18,77,34,72,63,59,32,79,43,57,67,87,78,39,56,73,68,57,42,52,47,49,41,52,52,47,52,50,49,50,52,50,38,54,53,39,40,71,76,47,82,89,68,63,54,55,44,60,12,38,33,42,32,36,48,53,68,58,57,44,74,55,39,7,55,50,23,46,55,54,40,39,54,38,16,62,73,30,43,91,81,32,86,59,34,16,56,28,29,38,52,10,51,55,23,49,73,44,86,60,72,64,29,32,51,50,12,44,54,27,22,52,49,14,23,62,67,35,43,66,70,76,73,75,79,71,80,63,86,75,70,83,80,51,98,76,75,75,87,87,83,74,87,76,80,92,76,87,87,81,84,80,84,73,91,72,89,78,76,86,85,93,80,135

Mean predicted aligned error: 12.48 Å

pLDDT: mean 77.56, std 18.26, range [35.88, 95.5]